Protein AF-0000000087741057 (afdb_homodimer)

Secondary structure (DSSP, 8-state):
--SS-TTTHHHHHHHHHHHHHHHHHHHHHHHT---TTHHHHHHHHHHHHHHHHHHHHGGGGGTTS-HHHHHHHHHHHHHHHHHH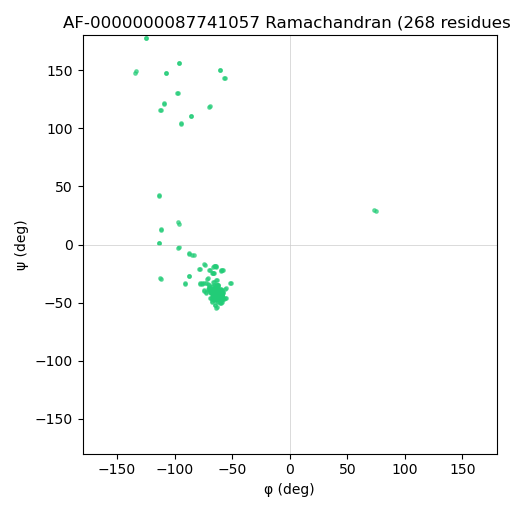HHHHHHTTS---TTHHHHHHHHHHHHHHHHHHHHHHHHHHHHHHHHHHHHT-/--SS-TTTHHHHHHHHHHHHHHHHHHHHHHHT---TTHHHHHHHHHHHHHHHHHHHHGGGGGTTS-HHHHHHHHHHHHHHHHHHHHHHHHTTS---TTHHHHHHHHHHHHHHHHHHHHHHHHHHHHHHHHHHHHT-

Organism: Butyrivibrio fibrisolvens (NCBI:txid831)

Radius of gyration: 21.99 Å; Cα contacts (8 Å, |Δi|>4): 136; chains: 2; bounding box: 58×62×49 Å

Solvent-accessible surface area (backbone atoms only — not comparable to full-atom values): 15169 Å² total; per-residue (Å²): 128,73,89,52,42,89,86,46,42,66,44,52,30,23,46,48,32,48,52,50,51,52,51,50,44,52,52,30,56,74,73,69,55,80,66,89,57,47,60,63,49,52,51,49,47,44,52,49,28,49,51,51,50,53,53,60,42,47,46,62,81,46,63,90,47,65,68,68,63,48,54,52,49,47,51,50,52,53,52,50,52,53,52,49,50,49,56,57,44,50,75,78,40,94,63,63,92,55,48,65,63,50,49,49,57,63,48,46,55,57,46,53,53,49,48,49,53,51,51,52,53,49,53,50,50,51,49,51,52,50,52,55,57,70,71,105,128,75,90,54,42,91,87,46,43,64,44,52,28,23,45,49,31,49,54,49,51,52,51,51,44,53,52,28,55,74,73,70,54,81,68,89,56,46,60,63,50,52,51,48,46,44,51,49,28,49,51,51,49,52,52,60,40,47,45,64,81,47,64,90,47,63,68,69,63,48,56,53,48,46,51,51,50,52,52,49,52,52,52,50,50,49,55,58,44,51,76,77,41,94,64,63,93,55,46,64,62,52,48,50,57,64,48,46,56,57,44,53,55,49,48,48,53,50,52,52,52,49,52,51,51,51,49,50,52,50,52,55,57,70,70,105

InterPro domains:
  IPR046716 Protein of unknown function DUF6608 [PF20312] (9-127)

Structure (mmCIF, N/CA/C/O backbone):
data_AF-0000000087741057-model_v1
#
loop_
_entity.id
_entity.type
_entity.pdbx_description
1 polymer 'DUF3021 domain-containing protein'
#
loop_
_atom_site.group_PDB
_atom_site.id
_atom_site.type_symbol
_atom_site.label_atom_id
_atom_site.label_alt_id
_atom_site.label_comp_id
_atom_site.label_asym_id
_atom_site.label_entity_id
_atom_site.label_seq_id
_atom_site.pdbx_PDB_ins_code
_atom_site.Cartn_x
_atom_site.Cartn_y
_atom_site.Cartn_z
_atom_site.occupancy
_atom_site.B_iso_or_equiv
_atom_site.auth_seq_id
_atom_site.auth_comp_id
_atom_site.auth_asym_id
_atom_site.auth_atom_id
_atom_site.pdbx_PDB_model_num
ATOM 1 N N . MET A 1 1 ? -15 -19.297 -6.859 1 75.5 1 MET A N 1
ATOM 2 C CA . MET A 1 1 ? -13.641 -18.828 -7.133 1 75.5 1 MET A CA 1
ATOM 3 C C . MET A 1 1 ? -13.258 -17.688 -6.195 1 75.5 1 MET A C 1
ATOM 5 O O . MET A 1 1 ? -14.07 -16.797 -5.926 1 75.5 1 MET A O 1
ATOM 9 N N . LYS A 1 2 ? -12.125 -17.812 -5.547 1 82.12 2 LYS A N 1
ATOM 10 C CA . LYS A 1 2 ? -11.68 -16.859 -4.535 1 82.12 2 LYS A CA 1
ATOM 11 C C . LYS A 1 2 ? -10.758 -15.812 -5.145 1 82.12 2 LYS A C 1
ATOM 13 O O . LYS A 1 2 ? -9.609 -16.109 -5.48 1 82.12 2 L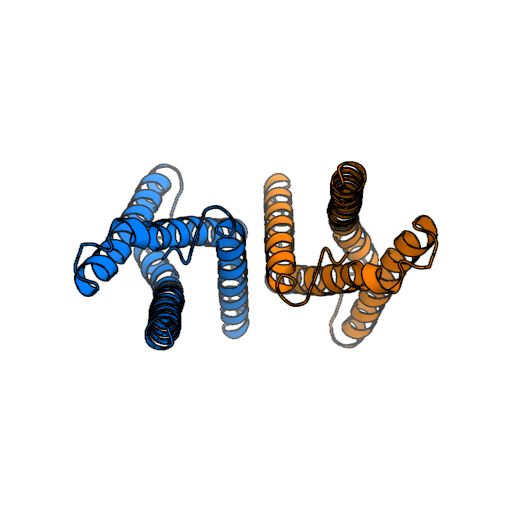YS A O 1
ATOM 18 N N . ILE A 1 3 ? -11.352 -14.578 -5.344 1 85.5 3 ILE A N 1
ATOM 19 C CA . ILE A 1 3 ? -10.57 -13.461 -5.863 1 85.5 3 ILE A CA 1
ATOM 20 C C . ILE A 1 3 ? -9.625 -12.945 -4.781 1 85.5 3 ILE A C 1
ATOM 22 O O . ILE A 1 3 ? -8.453 -12.664 -5.059 1 85.5 3 ILE A O 1
ATOM 26 N N . ILE A 1 4 ? -10.141 -12.891 -3.598 1 88.5 4 ILE A N 1
ATOM 27 C CA . ILE A 1 4 ? -9.359 -12.5 -2.432 1 88.5 4 ILE A CA 1
ATOM 28 C C . ILE A 1 4 ? -9.188 -13.695 -1.499 1 88.5 4 ILE A C 1
ATOM 30 O O . ILE A 1 4 ? -10.172 -14.281 -1.043 1 88.5 4 ILE A O 1
ATOM 34 N N . ASP A 1 5 ? -7.996 -14.078 -1.37 1 88.12 5 ASP A N 1
ATOM 35 C CA . ASP A 1 5 ? -7.688 -15.188 -0.476 1 88.12 5 ASP A CA 1
ATOM 36 C C . ASP A 1 5 ? -6.645 -14.789 0.563 1 88.12 5 ASP A C 1
ATOM 38 O O . ASP A 1 5 ? -6.273 -13.617 0.657 1 88.12 5 ASP A O 1
ATOM 42 N N . ARG A 1 6 ? -6.359 -15.719 1.409 1 87.75 6 ARG A N 1
ATOM 43 C CA . ARG A 1 6 ? -5.449 -15.445 2.518 1 87.75 6 ARG A CA 1
ATOM 44 C C . ARG A 1 6 ? -4.082 -15.008 2.006 1 87.75 6 ARG A C 1
ATOM 46 O O . ARG A 1 6 ? -3.387 -14.227 2.666 1 87.75 6 ARG A O 1
ATOM 53 N N . HIS A 1 7 ? -3.713 -15.336 0.766 1 88.25 7 HIS A N 1
ATOM 54 C CA . HIS A 1 7 ? -2.369 -15.094 0.25 1 88.25 7 HIS A CA 1
ATOM 55 C C . HIS A 1 7 ? -2.256 -13.695 -0.352 1 88.25 7 HIS A C 1
ATOM 57 O O . HIS A 1 7 ? -1.169 -13.117 -0.379 1 88.25 7 HIS A O 1
ATOM 63 N N . ASN A 1 8 ? -3.361 -13.195 -0.814 1 91 8 ASN A N 1
ATOM 64 C CA . ASN A 1 8 ? -3.277 -11.898 -1.478 1 91 8 ASN A CA 1
ATOM 65 C C . ASN A 1 8 ? -4.008 -10.812 -0.688 1 91 8 ASN A C 1
ATOM 67 O O . ASN A 1 8 ? -4.039 -9.656 -1.099 1 91 8 ASN A O 1
ATOM 71 N N . PHE A 1 9 ? -4.582 -11.172 0.479 1 93.94 9 PHE A N 1
ATOM 72 C CA . PHE A 1 9 ? -5.375 -10.258 1.293 1 93.94 9 PHE A CA 1
ATOM 73 C C . PHE A 1 9 ? -4.57 -9.016 1.647 1 93.94 9 PHE A C 1
ATOM 75 O O . PHE A 1 9 ? -5.023 -7.891 1.42 1 93.94 9 PHE A O 1
ATOM 82 N N . ILE A 1 10 ? -3.369 -9.219 2.061 1 93.56 10 ILE A N 1
ATOM 83 C CA . ILE A 1 10 ? -2.531 -8.117 2.508 1 93.56 10 ILE A CA 1
ATOM 84 C C . ILE A 1 10 ? -2.176 -7.223 1.321 1 93.56 10 ILE A C 1
ATOM 86 O O . ILE A 1 10 ? -2.219 -5.996 1.425 1 93.56 10 ILE A O 1
ATOM 90 N N . SER A 1 11 ? -1.896 -7.805 0.244 1 93.38 11 SER A N 1
ATOM 91 C CA . SER A 1 11 ? -1.558 -7.055 -0.961 1 93.38 11 SER A CA 1
ATOM 92 C C . SER A 1 11 ? -2.73 -6.199 -1.428 1 93.38 11 SER A C 1
ATOM 94 O O . SER A 1 11 ? -2.553 -5.031 -1.778 1 93.38 11 SER A O 1
ATOM 96 N N . VAL A 1 12 ? -3.873 -6.758 -1.346 1 93.44 12 VAL A N 1
ATOM 97 C CA . VAL A 1 12 ? -5.059 -6.031 -1.781 1 93.44 12 VAL A CA 1
ATOM 98 C C . VAL A 1 12 ? -5.324 -4.859 -0.839 1 93.44 12 VAL A C 1
ATOM 100 O O . VAL A 1 12 ? -5.625 -3.75 -1.287 1 93.44 12 VAL A O 1
ATOM 103 N N . VAL A 1 13 ? -5.156 -5.09 0.412 1 95.19 13 VAL A N 1
ATOM 104 C CA . VAL A 1 13 ? -5.348 -4.043 1.41 1 95.19 13 VAL A CA 1
ATOM 105 C C . VAL A 1 13 ? -4.363 -2.9 1.153 1 95.19 13 VAL A C 1
ATOM 107 O O . VAL A 1 13 ? -4.758 -1.731 1.124 1 95.19 13 VAL A O 1
ATOM 110 N N . CYS A 1 14 ? -3.213 -3.211 0.877 1 95.12 14 CYS A N 1
ATOM 111 C CA . CYS A 1 14 ? -2.164 -2.209 0.729 1 95.12 14 CYS A CA 1
ATOM 112 C C . CYS A 1 14 ? -2.318 -1.445 -0.58 1 95.12 14 CYS A C 1
ATOM 114 O O . CYS A 1 14 ? -2.068 -0.24 -0.635 1 95.12 14 CYS A O 1
ATOM 116 N N . VAL A 1 15 ? -2.658 -2.117 -1.584 1 94.12 15 VAL A N 1
ATOM 117 C CA . VAL A 1 15 ? -2.906 -1.448 -2.857 1 94.12 15 VAL A CA 1
ATOM 118 C C . VAL A 1 15 ? -4.078 -0.477 -2.711 1 94.12 15 VAL A C 1
ATOM 120 O O . VAL A 1 15 ? -3.994 0.673 -3.15 1 94.12 15 VAL A O 1
ATOM 123 N N . SER A 1 16 ? -5.121 -0.937 -2.084 1 93.81 16 SER A N 1
ATOM 124 C CA . SER A 1 16 ? -6.281 -0.083 -1.851 1 93.81 16 SER A CA 1
ATOM 125 C C . SER A 1 16 ? -5.918 1.118 -0.984 1 93.81 16 SER A C 1
ATOM 127 O O . SER A 1 16 ? -6.316 2.246 -1.279 1 93.81 16 SER A O 1
ATOM 129 N N . PHE A 1 17 ? -5.172 0.838 0.036 1 95.69 17 PHE A N 1
ATOM 130 C CA . PHE A 1 17 ? -4.727 1.894 0.938 1 95.69 17 PHE A CA 1
ATOM 131 C C . PHE A 1 17 ? -3.934 2.953 0.182 1 95.69 17 PHE A C 1
ATOM 133 O O . PHE A 1 17 ? -4.176 4.148 0.341 1 95.69 17 PHE A O 1
ATOM 140 N N . THR A 1 18 ? -3.076 2.506 -0.646 1 95 18 THR A N 1
ATOM 141 C CA . THR A 1 18 ? -2.238 3.418 -1.418 1 95 18 THR A CA 1
ATOM 142 C C . THR A 1 18 ? -3.092 4.285 -2.342 1 95 18 THR A C 1
ATOM 144 O O . THR A 1 18 ? -2.92 5.504 -2.393 1 95 18 THR A O 1
ATOM 147 N N . LEU A 1 19 ? -3.984 3.678 -2.992 1 92.25 19 LEU A N 1
ATOM 148 C CA . LEU A 1 19 ? -4.844 4.402 -3.922 1 92.25 19 LEU A CA 1
ATOM 149 C C . LEU A 1 19 ? -5.715 5.41 -3.184 1 92.25 19 LEU A C 1
ATOM 151 O O . LEU A 1 19 ? -5.855 6.555 -3.623 1 92.25 19 LEU A O 1
ATOM 155 N N . ILE A 1 20 ? -6.242 5.02 -2.104 1 92.44 20 ILE A N 1
ATOM 156 C CA . ILE A 1 20 ? -7.156 5.871 -1.35 1 92.44 20 ILE A CA 1
ATOM 157 C C . ILE A 1 20 ? -6.387 7.047 -0.75 1 92.44 20 ILE A C 1
ATOM 159 O O . ILE A 1 20 ? -6.824 8.195 -0.847 1 92.44 20 ILE A O 1
ATOM 163 N N . VAL A 1 21 ? -5.285 6.746 -0.17 1 94 21 VAL A N 1
ATOM 164 C CA . VAL A 1 21 ? -4.5 7.793 0.477 1 94 21 VAL A CA 1
ATOM 165 C C . VAL A 1 21 ? -3.982 8.773 -0.572 1 94 21 VAL A C 1
ATOM 167 O O . VAL A 1 21 ? -4.047 9.992 -0.38 1 94 21 VAL A O 1
ATOM 170 N N . CYS A 1 22 ? -3.488 8.266 -1.667 1 93.38 22 CYS A N 1
ATOM 171 C CA . CYS A 1 22 ? -3.027 9.148 -2.736 1 93.38 22 CYS A CA 1
ATOM 172 C C . CYS A 1 22 ? -4.168 10.008 -3.268 1 93.38 22 CYS A C 1
ATOM 174 O O . CYS A 1 22 ? -3.996 11.203 -3.496 1 93.38 22 CYS A O 1
ATOM 176 N N . GLY A 1 23 ? -5.312 9.375 -3.475 1 90.38 23 GLY A N 1
ATOM 177 C CA . GLY A 1 23 ? -6.477 10.141 -3.908 1 90.38 23 GLY A CA 1
ATOM 178 C C . GLY A 1 23 ? -6.879 11.219 -2.928 1 90.38 23 GLY A C 1
ATOM 179 O O . GLY A 1 23 ? -7.188 12.344 -3.328 1 90.38 23 GLY A O 1
ATOM 180 N N . LYS A 1 24 ? -6.879 10.844 -1.711 1 89.69 24 LYS A N 1
ATOM 181 C CA . LYS A 1 24 ? -7.223 11.797 -0.664 1 89.69 24 LYS A CA 1
ATOM 182 C C . LYS A 1 24 ? -6.238 12.969 -0.643 1 89.69 24 LYS A C 1
ATOM 184 O O . LYS A 1 24 ? -6.645 14.125 -0.54 1 89.69 24 LYS A O 1
ATOM 189 N N . LEU A 1 25 ? -4.988 12.688 -0.74 1 92.56 25 LEU A N 1
ATOM 190 C CA . LEU A 1 25 ? -3.953 13.711 -0.656 1 92.56 25 LEU A CA 1
ATOM 191 C C . LEU A 1 25 ? -3.994 14.633 -1.875 1 92.56 25 LEU A C 1
ATOM 193 O O . LEU A 1 25 ? -3.82 15.844 -1.75 1 92.56 25 LEU A O 1
ATOM 197 N N . ILE A 1 26 ? -4.188 14.086 -3.018 1 91.69 26 ILE A N 1
ATOM 198 C CA . ILE A 1 26 ? -4.32 14.883 -4.23 1 91.69 26 ILE A CA 1
ATOM 199 C C . ILE A 1 26 ? -5.527 15.812 -4.105 1 91.69 26 ILE A C 1
ATOM 201 O O . ILE A 1 26 ? -5.438 17 -4.426 1 91.69 26 ILE A O 1
ATOM 205 N N . TYR A 1 27 ? -6.633 15.266 -3.635 1 89.56 27 TYR A N 1
ATOM 206 C CA . TYR A 1 27 ? -7.844 16.062 -3.445 1 89.56 27 TYR A CA 1
ATOM 207 C C . TYR A 1 27 ? -7.602 17.203 -2.469 1 89.56 27 TYR A C 1
ATOM 209 O O . TYR A 1 27 ? -7.977 18.344 -2.736 1 89.56 27 TYR A O 1
ATOM 217 N N . GLU A 1 28 ? -6.949 16.906 -1.39 1 89.56 28 GLU A N 1
ATOM 218 C CA . GLU A 1 28 ? -6.652 17.906 -0.382 1 89.56 28 GLU A CA 1
ATOM 219 C C . GLU A 1 28 ? -5.75 19 -0.95 1 89.56 28 GLU A C 1
ATOM 221 O O . GLU A 1 28 ? -5.945 20.188 -0.662 1 89.56 28 GLU A O 1
ATOM 226 N N . LYS A 1 29 ? -4.863 18.625 -1.729 1 89.81 29 LYS A N 1
ATOM 227 C CA . LYS A 1 29 ? -3.951 19.594 -2.316 1 89.81 29 LYS A CA 1
ATOM 228 C C . LYS A 1 29 ? -4.668 20.469 -3.336 1 89.81 29 LYS A C 1
ATOM 230 O O . LYS A 1 29 ? -4.406 21.672 -3.424 1 89.81 29 LYS A O 1
ATOM 235 N N . LEU A 1 30 ? -5.5 19.953 -4.051 1 90.31 30 LEU A N 1
ATOM 236 C CA . LEU A 1 30 ? -6.242 20.688 -5.074 1 90.31 30 LEU A CA 1
ATOM 237 C C . LEU A 1 30 ? -7.133 21.75 -4.441 1 90.31 30 LEU A C 1
ATOM 239 O O . LEU A 1 30 ? -7.281 22.844 -4.992 1 90.31 30 LEU A O 1
ATOM 243 N N . ILE A 1 31 ? -7.695 21.516 -3.289 1 91 31 ILE A N 1
ATOM 244 C CA . ILE A 1 31 ? -8.617 22.453 -2.666 1 91 31 ILE A CA 1
ATOM 245 C C . ILE A 1 31 ? -7.871 23.312 -1.648 1 91 31 ILE A C 1
ATOM 247 O O . ILE A 1 31 ? -8.461 24.203 -1.015 1 91 31 ILE A O 1
ATOM 251 N N . GLY A 1 32 ? -6.59 23.047 -1.442 1 88.12 32 GLY A N 1
ATOM 252 C CA . GLY A 1 32 ? -5.77 23.828 -0.526 1 88.12 32 GLY A CA 1
ATOM 253 C C . GLY A 1 32 ? -6.062 23.531 0.933 1 88.12 32 GLY A C 1
ATOM 254 O O . GLY A 1 32 ? -5.961 24.422 1.782 1 88.12 32 GLY A O 1
ATOM 255 N N . PHE A 1 33 ? -6.496 22.328 1.26 1 86.06 33 PHE A N 1
ATOM 256 C CA . PHE A 1 33 ? -6.871 21.922 2.605 1 86.06 33 PHE A CA 1
ATOM 257 C C . PHE A 1 33 ? -5.715 21.203 3.291 1 86.06 33 PHE A C 1
ATOM 259 O O . PHE A 1 33 ? -5.039 20.375 2.678 1 86.06 33 PHE A O 1
ATOM 266 N N . THR A 1 34 ? -5.496 21.719 4.531 1 83.88 34 THR A N 1
ATOM 267 C CA . THR A 1 34 ? -4.516 21.047 5.371 1 83.88 34 THR A CA 1
ATOM 268 C C . THR A 1 34 ? -5.199 20.312 6.523 1 83.88 34 THR A C 1
ATOM 270 O O . THR A 1 34 ? -5.832 20.953 7.375 1 83.88 34 THR A O 1
ATOM 273 N N . ASP A 1 35 ? -4.984 19.047 6.57 1 84.88 35 ASP A N 1
ATOM 274 C CA . ASP A 1 35 ? -5.621 18.203 7.582 1 84.88 35 ASP A CA 1
ATOM 275 C C . ASP A 1 35 ? -4.805 18.188 8.875 1 84.88 35 ASP A C 1
ATOM 277 O O . ASP A 1 35 ? -3.703 17.641 8.914 1 84.88 35 ASP A O 1
ATOM 281 N N . ARG A 1 36 ? -5.34 18.812 9.922 1 84.56 36 ARG A N 1
ATOM 282 C CA . ARG A 1 36 ? -4.664 18.859 11.219 1 84.56 36 ARG A CA 1
ATOM 283 C C . ARG A 1 36 ? -4.598 17.469 11.844 1 84.56 36 ARG A C 1
ATOM 285 O O . ARG A 1 36 ? -3.688 17.172 12.625 1 84.56 36 ARG A O 1
ATOM 292 N N . PHE A 1 37 ? -5.516 16.625 11.438 1 86.5 37 PHE A N 1
ATOM 293 C CA . PHE A 1 37 ? -5.59 15.281 12 1 86.5 37 PHE A CA 1
ATOM 294 C C . PHE A 1 37 ? -5.258 14.234 10.938 1 86.5 37 PHE A C 1
ATOM 296 O O . PHE A 1 37 ? -5.93 13.203 10.844 1 86.5 37 PHE A O 1
ATOM 303 N N . TYR A 1 38 ? -4.223 14.57 10.141 1 89.56 38 TYR A N 1
ATOM 304 C CA . TYR A 1 38 ? -3.898 13.695 9.016 1 89.56 38 TYR A CA 1
ATOM 305 C C . TYR A 1 38 ? -3.465 12.32 9.5 1 89.56 38 TYR A C 1
ATOM 307 O O . TYR A 1 38 ? -3.75 11.312 8.852 1 89.56 38 TYR A O 1
ATOM 315 N N . THR A 1 39 ? -2.842 12.203 10.68 1 90.69 39 THR A N 1
ATOM 316 C CA . THR A 1 39 ? -2.391 10.922 11.203 1 90.69 39 THR A CA 1
ATOM 317 C C . THR A 1 39 ? -3.58 10.008 11.484 1 90.69 39 THR A C 1
ATOM 319 O O . THR A 1 39 ? -3.623 8.875 10.992 1 90.69 39 THR A O 1
ATOM 322 N N . GLU A 1 40 ? -4.52 10.484 12.203 1 86.12 40 GLU A N 1
ATOM 323 C CA . GLU A 1 40 ? -5.711 9.703 12.531 1 86.12 40 GLU A CA 1
ATOM 324 C C . GLU A 1 40 ? -6.504 9.344 11.281 1 86.12 40 GLU A C 1
ATOM 326 O O . GLU A 1 40 ? -7.016 8.234 11.164 1 86.12 40 GLU A O 1
ATOM 331 N N . ASN A 1 41 ? -6.543 10.281 10.406 1 87.31 41 ASN A N 1
ATOM 332 C CA . ASN A 1 41 ? -7.324 10.062 9.195 1 87.31 41 ASN A CA 1
ATOM 333 C C . ASN A 1 41 ? -6.684 9.008 8.297 1 87.31 41 ASN A C 1
ATOM 335 O O . ASN A 1 41 ? -7.383 8.188 7.703 1 87.31 41 ASN A O 1
ATOM 339 N N . ILE A 1 42 ? -5.418 9.023 8.203 1 92.06 42 ILE A N 1
ATOM 340 C CA . ILE A 1 42 ? -4.723 8.047 7.367 1 92.06 42 ILE A CA 1
ATOM 341 C C . ILE A 1 42 ? -4.824 6.66 7.996 1 92.06 42 ILE A C 1
ATOM 343 O O . ILE A 1 42 ? -5.012 5.664 7.293 1 92.06 42 ILE A O 1
ATOM 347 N N . PHE A 1 43 ? -4.773 6.539 9.297 1 91.5 43 PHE A N 1
ATOM 348 C CA . PHE A 1 43 ? -4.969 5.262 9.969 1 91.5 43 PHE A CA 1
ATOM 349 C C . PHE A 1 43 ? -6.395 4.762 9.781 1 91.5 43 PHE A C 1
ATOM 351 O O . PHE A 1 43 ? -6.621 3.557 9.641 1 91.5 43 PHE A O 1
ATOM 358 N N . THR A 1 44 ? -7.316 5.727 9.836 1 89.19 44 THR A N 1
ATOM 359 C CA . THR A 1 44 ? -8.703 5.348 9.586 1 89.19 44 THR A CA 1
ATOM 360 C C . THR A 1 44 ? -8.859 4.789 8.172 1 89.19 44 THR A C 1
ATOM 362 O O . THR A 1 44 ? -9.594 3.82 7.965 1 89.19 44 THR A O 1
ATOM 365 N N . CYS A 1 45 ? -8.156 5.414 7.16 1 92 45 CYS A N 1
ATOM 366 C CA . CYS A 1 45 ? -8.164 4.895 5.797 1 92 45 CYS A CA 1
ATOM 367 C C . CYS A 1 45 ? -7.664 3.459 5.754 1 92 45 CYS A C 1
ATOM 369 O O . CYS A 1 45 ? -8.234 2.619 5.051 1 92 45 CYS A O 1
ATOM 371 N N . LEU A 1 46 ? -6.648 3.197 6.5 1 94.31 46 LEU A N 1
ATOM 372 C CA . LEU A 1 46 ? -6.105 1.843 6.547 1 94.31 46 LEU A CA 1
ATOM 373 C C . LEU A 1 46 ? -7.125 0.869 7.125 1 94.31 46 LEU A C 1
ATOM 375 O O . LEU A 1 46 ? -7.348 -0.21 6.57 1 94.31 46 LEU A O 1
ATOM 379 N N . LEU A 1 47 ? -7.738 1.235 8.219 1 92.38 47 LEU A N 1
ATOM 380 C CA . LEU A 1 47 ? -8.742 0.396 8.867 1 92.38 47 LEU A CA 1
ATOM 381 C C . LEU A 1 47 ? -9.898 0.103 7.93 1 92.38 47 LEU A C 1
ATOM 383 O O . LEU A 1 47 ? -10.359 -1.039 7.836 1 92.38 47 LEU A O 1
ATOM 387 N N . VAL A 1 48 ? -10.305 1.135 7.25 1 91.88 48 VAL A N 1
ATOM 388 C CA . VAL A 1 48 ? -11.414 0.987 6.316 1 91.88 48 VAL A CA 1
ATOM 389 C C . VAL A 1 48 ? -11.023 0.029 5.195 1 91.88 48 VAL A C 1
ATOM 391 O O . VAL A 1 48 ? -11.828 -0.793 4.758 1 91.88 48 VAL A O 1
ATOM 394 N N . CYS A 1 49 ? -9.773 0.141 4.719 1 94.88 49 CYS A N 1
ATOM 395 C CA . CYS A 1 49 ? -9.312 -0.757 3.668 1 94.88 49 CYS A CA 1
ATOM 396 C C . CYS A 1 49 ? -9.305 -2.203 4.148 1 94.88 49 CYS A C 1
ATOM 398 O O . CYS A 1 49 ? -9.695 -3.109 3.408 1 94.88 49 CYS A O 1
ATOM 400 N N . VAL A 1 50 ? -8.875 -2.447 5.375 1 95.06 50 VAL A N 1
ATOM 401 C CA . VAL A 1 50 ? -8.867 -3.789 5.945 1 95.06 50 VAL A CA 1
ATOM 402 C C . VAL A 1 50 ? -10.289 -4.332 6.027 1 95.06 50 VAL A C 1
ATOM 404 O O . VAL A 1 50 ? -10.562 -5.449 5.578 1 95.06 50 VAL A O 1
ATOM 407 N N . LEU A 1 51 ? -11.188 -3.514 6.516 1 94.44 51 LEU A N 1
ATOM 408 C CA . LEU A 1 51 ? -12.578 -3.924 6.695 1 94.44 51 LEU A CA 1
ATOM 409 C C . LEU A 1 51 ? -13.25 -4.176 5.348 1 94.44 51 LEU A C 1
ATOM 411 O O . LEU A 1 51 ? -13.938 -5.184 5.172 1 94.44 51 LEU A O 1
ATOM 415 N N . ALA A 1 52 ? -13.055 -3.242 4.434 1 94.31 52 ALA A N 1
ATOM 416 C CA . ALA A 1 52 ? -13.664 -3.367 3.111 1 94.31 52 ALA A CA 1
ATOM 417 C C . ALA A 1 52 ? -13.172 -4.621 2.398 1 94.31 52 ALA A C 1
ATOM 419 O O . ALA A 1 52 ? -13.961 -5.359 1.809 1 94.31 52 ALA A O 1
ATOM 420 N N . THR A 1 53 ? -11.859 -4.82 2.465 1 94.06 53 THR A N 1
ATOM 421 C CA . THR A 1 53 ? -11.297 -6 1.82 1 94.06 53 THR A CA 1
ATOM 422 C C . THR A 1 53 ? -11.828 -7.273 2.465 1 94.06 53 THR A C 1
ATOM 424 O O . THR A 1 53 ? -12.164 -8.234 1.769 1 94.06 53 THR A O 1
ATOM 427 N N . PHE A 1 54 ? -11.938 -7.32 3.785 1 94.12 54 PHE A N 1
ATOM 428 C CA . PHE A 1 54 ? -12.477 -8.461 4.516 1 94.12 54 PHE A CA 1
ATOM 429 C C . PHE A 1 54 ? -13.914 -8.742 4.102 1 94.12 54 PHE A C 1
ATOM 431 O O . PHE A 1 54 ? -14.266 -9.891 3.795 1 94.12 54 PHE A O 1
ATOM 438 N N . ILE A 1 55 ? -14.727 -7.781 4.027 1 93.25 55 ILE A N 1
ATOM 439 C CA . ILE A 1 55 ? -16.141 -7.922 3.707 1 93.25 55 ILE A CA 1
ATOM 440 C C . ILE A 1 55 ? -16.297 -8.414 2.27 1 93.25 55 ILE A C 1
ATOM 442 O O . ILE A 1 55 ? -17.125 -9.297 1.995 1 93.25 55 ILE A O 1
ATOM 446 N N . LEU A 1 56 ? -15.539 -7.844 1.355 1 92.69 56 LEU A N 1
ATOM 447 C CA . LEU A 1 56 ? -15.602 -8.297 -0.031 1 92.69 56 LEU A CA 1
ATOM 448 C C . LEU A 1 56 ? -15.164 -9.75 -0.151 1 92.69 56 LEU A C 1
ATOM 450 O O . LEU A 1 56 ? -15.703 -10.5 -0.962 1 92.69 56 LEU A O 1
ATOM 454 N N . SER A 1 57 ? -14.195 -10.125 0.681 1 91.44 57 SER A N 1
ATOM 455 C CA . SER A 1 57 ? -13.703 -11.5 0.644 1 91.44 57 SER A CA 1
ATOM 456 C C . SER A 1 57 ? -14.766 -12.484 1.11 1 91.44 57 SER A C 1
ATOM 458 O O . SER A 1 57 ? -14.711 -13.672 0.781 1 91.44 57 SER A O 1
ATOM 460 N N . LEU A 1 58 ? -15.711 -12.016 1.909 1 90.5 58 LEU A N 1
ATOM 461 C CA . LEU A 1 58 ? -16.797 -12.852 2.404 1 90.5 58 LEU A CA 1
ATOM 462 C C . LEU A 1 58 ? -17.703 -13.289 1.265 1 90.5 58 LEU A C 1
ATOM 464 O O . LEU A 1 58 ? -18.516 -14.211 1.425 1 90.5 58 LEU A O 1
ATOM 468 N N . HIS A 1 59 ? -17.625 -12.562 0.16 1 88.69 59 HIS A N 1
ATOM 469 C CA . HIS A 1 59 ? -18.453 -12.914 -0.988 1 88.69 59 HIS A CA 1
ATOM 470 C C . HIS A 1 59 ? -18.312 -14.391 -1.333 1 88.69 59 HIS A C 1
ATOM 472 O O . HIS A 1 59 ? -19.281 -15.031 -1.747 1 88.69 59 HIS A O 1
ATOM 478 N N . TYR A 1 60 ? -17.172 -14.906 -1.123 1 86.44 60 TYR A N 1
ATOM 479 C CA . TYR A 1 60 ? -16.922 -16.312 -1.436 1 86.44 60 TYR A CA 1
ATOM 480 C C . TYR A 1 60 ? -17.922 -17.219 -0.711 1 86.44 60 TYR A C 1
ATOM 482 O O . TYR A 1 60 ? -18.422 -18.188 -1.284 1 86.44 60 TYR A O 1
ATOM 490 N N . TYR A 1 61 ? -18.281 -16.906 0.507 1 87.25 61 TYR A N 1
ATOM 491 C CA . TYR A 1 61 ? -19.172 -17.719 1.329 1 87.25 61 TYR A CA 1
ATOM 492 C C . TYR A 1 61 ? -20.641 -17.422 1.008 1 87.25 61 TYR A C 1
ATOM 494 O O . TYR A 1 61 ? -21.531 -18.156 1.416 1 87.25 61 TYR A O 1
ATOM 502 N N . LEU A 1 62 ? -20.906 -16.391 0.222 1 87.25 62 LEU A N 1
ATOM 503 C CA . LEU A 1 62 ? -22.266 -15.945 -0.028 1 87.25 62 LEU A CA 1
ATOM 504 C C . LEU A 1 62 ? -22.672 -16.203 -1.478 1 87.25 62 LEU A C 1
ATOM 506 O O . LEU A 1 62 ? -23.656 -15.641 -1.962 1 87.25 62 LEU A O 1
ATOM 510 N N . GLN A 1 63 ? -21.891 -16.938 -2.051 1 85.75 63 GLN A N 1
ATOM 511 C CA . GLN A 1 63 ? -22.094 -17.188 -3.475 1 85.75 63 GLN A CA 1
ATOM 512 C C . GLN A 1 63 ? -23.406 -17.906 -3.723 1 85.75 63 GLN A C 1
ATOM 514 O O . GLN A 1 63 ? -23.922 -17.906 -4.84 1 85.75 63 GLN A O 1
ATOM 519 N N . ARG A 1 64 ? -24.016 -18.547 -2.758 1 86.06 64 ARG A N 1
ATOM 520 C CA . ARG A 1 64 ? -25.297 -19.25 -2.889 1 86.06 64 ARG A CA 1
ATOM 521 C C . ARG A 1 64 ? -26.453 -18.281 -2.982 1 86.06 64 ARG A C 1
ATOM 523 O O . ARG A 1 64 ? -27.547 -18.641 -3.422 1 86.06 64 ARG A O 1
ATOM 530 N N . PHE A 1 65 ? -26.25 -17.062 -2.592 1 88.56 65 PHE A N 1
ATOM 531 C CA . PHE A 1 65 ? -27.281 -16.047 -2.604 1 88.56 65 PHE A CA 1
ATOM 532 C C . PHE A 1 65 ? -27.203 -15.195 -3.869 1 88.56 65 PHE A C 1
ATOM 534 O O . PHE A 1 65 ? -26.141 -15.133 -4.508 1 88.56 65 PHE A O 1
ATOM 541 N N . PRO A 1 66 ? -28.422 -14.625 -4.125 1 90.75 66 PRO A N 1
ATOM 542 C CA . PRO A 1 66 ? -28.391 -13.758 -5.301 1 90.75 66 PRO A CA 1
ATOM 543 C C . PRO A 1 66 ? -27.406 -12.602 -5.156 1 90.75 66 PRO A C 1
ATOM 545 O O . PRO A 1 66 ? -27.141 -12.133 -4.043 1 90.75 66 PRO A O 1
ATOM 548 N N . PHE A 1 67 ? -26.797 -12.102 -6.324 1 89.06 67 PHE A N 1
ATOM 549 C CA . PHE A 1 67 ? -25.719 -11.125 -6.406 1 89.06 67 PHE A CA 1
ATOM 550 C C . PHE A 1 67 ? -26.125 -9.805 -5.781 1 89.06 67 PHE A C 1
ATOM 552 O O . PHE A 1 67 ? -25.422 -9.258 -4.926 1 89.06 67 PHE A O 1
ATOM 559 N N . ILE A 1 68 ? -27.359 -9.266 -6.113 1 90.38 68 ILE A N 1
ATOM 560 C CA . ILE A 1 68 ? -27.781 -7.922 -5.73 1 90.38 68 ILE A CA 1
ATOM 561 C C . ILE A 1 68 ? -27.953 -7.848 -4.215 1 90.38 68 ILE A C 1
ATOM 563 O O . ILE A 1 68 ? -27.391 -6.957 -3.566 1 90.38 68 ILE A O 1
ATOM 567 N N . PRO A 1 69 ? -28.594 -8.758 -3.588 1 91.75 69 PRO A N 1
ATOM 568 C CA . PRO A 1 69 ? -28.719 -8.719 -2.129 1 91.75 69 PRO A CA 1
ATOM 569 C C . PRO A 1 69 ? -27.359 -8.828 -1.423 1 91.75 69 PRO A C 1
ATOM 571 O O . PRO A 1 69 ? -27.156 -8.234 -0.363 1 91.75 69 PRO A O 1
ATOM 574 N N . VAL A 1 70 ? -26.5 -9.57 -1.981 1 91.88 70 VAL A N 1
ATOM 575 C CA . VAL A 1 70 ? -25.188 -9.773 -1.367 1 91.88 70 VAL A CA 1
ATOM 576 C C . VAL A 1 70 ? -24.422 -8.461 -1.371 1 91.88 70 VAL A C 1
ATOM 578 O O . VAL A 1 70 ? -23.844 -8.062 -0.35 1 91.88 70 VAL A O 1
ATOM 581 N N . VAL A 1 71 ? -24.453 -7.781 -2.508 1 91.75 71 VAL A N 1
ATOM 582 C CA . VAL A 1 71 ? -23.719 -6.523 -2.65 1 91.75 71 VAL A CA 1
ATOM 583 C C . VAL A 1 71 ? -24.297 -5.48 -1.696 1 91.75 71 VAL A C 1
ATOM 585 O O . VAL A 1 71 ? -23.547 -4.766 -1.026 1 91.75 71 VAL A O 1
ATOM 588 N N . ILE A 1 72 ? -25.547 -5.457 -1.635 1 92.06 72 ILE A N 1
ATOM 589 C CA . ILE A 1 72 ? -26.219 -4.516 -0.749 1 92.06 72 ILE A CA 1
ATOM 590 C C . ILE A 1 72 ? -25.906 -4.855 0.706 1 92.06 72 ILE A C 1
ATOM 592 O O . ILE A 1 72 ? -25.609 -3.969 1.508 1 92.06 72 ILE A O 1
ATOM 596 N N . GLY A 1 73 ? -26.016 -6.086 1.027 1 93.06 73 GLY A N 1
ATOM 597 C CA . GLY A 1 73 ? -25.703 -6.523 2.379 1 93.06 73 GLY A CA 1
ATOM 598 C C . GLY A 1 73 ? -24.281 -6.207 2.793 1 93.06 73 GLY A C 1
ATOM 599 O O . GLY A 1 73 ? -24.031 -5.812 3.936 1 93.06 73 GLY A O 1
ATOM 600 N N . GLN A 1 74 ? -23.375 -6.406 1.905 1 94.31 74 GLN A N 1
ATOM 601 C CA . GLN A 1 74 ? -21.969 -6.105 2.188 1 94.31 74 GLN A CA 1
ATOM 602 C C . GLN A 1 74 ? -21.781 -4.621 2.475 1 94.31 74 GLN A C 1
ATOM 604 O O . GLN A 1 74 ? -21.047 -4.25 3.398 1 94.31 74 GLN A O 1
ATOM 609 N N . TYR A 1 75 ? -22.406 -3.816 1.707 1 94.88 75 TYR A N 1
ATOM 610 C CA . TYR A 1 75 ? -22.297 -2.375 1.904 1 94.88 75 TYR A CA 1
ATOM 611 C C . TYR A 1 75 ? -22.891 -1.965 3.25 1 94.88 75 TYR A C 1
ATOM 613 O O . TYR A 1 75 ? -22.281 -1.192 3.99 1 94.88 75 TYR A O 1
ATOM 621 N N . VAL A 1 76 ? -23.984 -2.516 3.562 1 93.81 76 VAL A N 1
ATOM 622 C CA . VAL A 1 76 ? -24.656 -2.203 4.816 1 93.81 76 VAL A CA 1
ATOM 623 C C . VAL A 1 76 ? -23.797 -2.668 5.992 1 93.81 76 VAL A C 1
ATOM 625 O O . VAL A 1 76 ? -23.688 -1.963 7 1 93.81 76 VAL A O 1
ATOM 628 N N . LEU A 1 77 ? -23.281 -3.814 5.824 1 94 77 LEU A N 1
ATOM 629 C CA . LEU A 1 77 ? -22.406 -4.34 6.875 1 94 77 LEU A CA 1
ATOM 630 C C . LEU A 1 77 ? -21.203 -3.426 7.098 1 94 77 LEU A C 1
ATOM 632 O O . LEU A 1 77 ? -20.875 -3.105 8.234 1 94 77 LEU A O 1
ATOM 636 N N . LEU A 1 78 ? -20.594 -2.992 6.039 1 94.75 78 LEU A N 1
ATOM 637 C CA . LEU A 1 78 ? -19.438 -2.105 6.137 1 94.75 78 LEU A CA 1
ATOM 638 C C . LEU A 1 78 ? -19.812 -0.801 6.832 1 94.75 78 LEU A C 1
ATOM 640 O O . LEU A 1 78 ? -19.156 -0.394 7.789 1 94.75 78 LEU A O 1
ATOM 644 N N . MET A 1 79 ? -20.891 -0.217 6.371 1 93.94 79 MET A N 1
ATOM 645 C CA . MET A 1 79 ? -21.328 1.06 6.938 1 93.94 79 MET A CA 1
ATOM 646 C C . MET A 1 79 ? -21.75 0.896 8.391 1 93.94 79 MET A C 1
ATOM 648 O O . MET A 1 79 ? -21.484 1.766 9.227 1 93.94 79 MET A O 1
ATOM 652 N N . GLY A 1 80 ? -22.391 -0.184 8.68 1 94.06 80 GLY A N 1
ATOM 653 C CA . GLY A 1 80 ? -22.781 -0.458 10.055 1 94.06 80 GLY A CA 1
ATOM 654 C C . GLY A 1 80 ? -21.609 -0.521 11.008 1 94.06 80 GLY A C 1
ATOM 655 O O . GLY A 1 80 ? -21.641 0.077 12.086 1 94.06 80 GLY A O 1
ATOM 656 N N . VAL A 1 81 ? -20.594 -1.202 10.578 1 93.62 81 VAL A N 1
ATOM 657 C CA . VAL A 1 81 ? -19.391 -1.349 11.414 1 93.62 81 VAL A CA 1
ATOM 658 C C . VAL A 1 81 ? -18.703 0.005 11.57 1 93.62 81 VAL A C 1
ATOM 660 O O . VAL A 1 81 ? -18.281 0.364 12.672 1 93.62 81 VAL A O 1
ATOM 663 N N . ILE A 1 82 ? -18.609 0.778 10.523 1 92.19 82 ILE A N 1
ATOM 664 C CA . ILE A 1 82 ? -17.953 2.08 10.555 1 92.19 82 ILE A CA 1
ATOM 665 C C . ILE A 1 82 ? -18.703 3.014 11.5 1 92.19 82 ILE A C 1
ATOM 667 O O . ILE A 1 82 ? -18.094 3.699 12.32 1 92.19 82 ILE A O 1
ATOM 671 N N . PHE A 1 83 ? -20.016 3.006 11.414 1 92.94 83 PHE A N 1
ATOM 672 C CA . PHE A 1 83 ? -20.812 3.861 12.273 1 92.94 83 PHE A CA 1
ATOM 673 C C . PHE A 1 83 ? -20.719 3.412 13.727 1 92.94 83 PHE A C 1
ATOM 675 O O . PHE A 1 83 ? -20.719 4.242 14.641 1 92.94 83 PHE A O 1
ATOM 682 N N . ALA A 1 84 ? -20.641 2.156 13.945 1 92.62 84 ALA A N 1
ATOM 683 C CA . ALA A 1 84 ? -20.453 1.643 15.305 1 92.62 84 ALA A CA 1
ATOM 684 C C . ALA A 1 84 ? -19.125 2.086 15.891 1 92.62 84 ALA A C 1
ATOM 686 O O . ALA A 1 84 ? -19.047 2.457 17.062 1 92.62 84 ALA A O 1
ATOM 687 N N . LEU A 1 85 ? -18.109 2.088 15.055 1 89.06 85 LEU A N 1
ATOM 688 C CA . LEU A 1 85 ? -16.781 2.492 15.508 1 89.06 85 LEU A CA 1
ATOM 689 C C . LEU A 1 85 ? -16.75 3.98 15.844 1 89.06 85 LEU A C 1
ATOM 691 O O . LEU A 1 85 ? -16.094 4.391 16.812 1 89.06 85 LEU A O 1
ATOM 695 N N . ILE A 1 86 ? -17.422 4.727 15.023 1 86.75 86 ILE A N 1
ATOM 696 C CA . ILE A 1 86 ? -17.516 6.156 15.297 1 86.75 86 ILE A CA 1
ATOM 697 C C . ILE A 1 86 ? -18.281 6.375 16.609 1 86.75 86 ILE A C 1
ATOM 699 O O . ILE A 1 86 ? -17.875 7.203 17.438 1 86.75 86 ILE A O 1
ATOM 703 N N . TRP A 1 87 ? -19.328 5.676 16.75 1 90.12 87 TRP A N 1
ATOM 704 C CA . TRP A 1 87 ? -20.125 5.781 17.969 1 90.12 87 TRP A CA 1
ATOM 705 C C . TRP A 1 87 ? -19.297 5.445 19.203 1 90.12 87 TRP A C 1
ATOM 707 O O . TRP A 1 87 ? -19.328 6.168 20.203 1 90.12 87 TRP A O 1
ATOM 717 N N . ILE A 1 88 ? -18.547 4.426 19.125 1 88.88 88 ILE A N 1
ATOM 718 C CA . ILE A 1 88 ? -17.688 4.023 20.219 1 88.88 88 ILE A CA 1
ATOM 719 C C . ILE A 1 88 ? -16.609 5.09 20.453 1 88.88 88 ILE A C 1
ATOM 721 O O . ILE A 1 88 ? -16.344 5.469 21.594 1 88.88 88 ILE A O 1
ATOM 725 N N . GLY A 1 89 ? -16.016 5.535 19.406 1 85.56 89 GLY A N 1
ATOM 726 C CA . GLY A 1 89 ? -14.977 6.551 19.516 1 85.56 89 GLY A CA 1
ATOM 727 C C . GLY A 1 89 ? -15.484 7.863 20.078 1 85.56 89 GLY A C 1
ATOM 728 O O . GLY A 1 89 ? -14.75 8.57 20.781 1 85.56 89 GLY A O 1
ATOM 729 N N . SER A 1 90 ? -16.656 8.203 19.766 1 85.5 90 SER A N 1
ATOM 730 C CA . SER A 1 90 ? -17.25 9.453 20.219 1 85.5 90 SER A CA 1
ATOM 731 C C . SER A 1 90 ? -17.422 9.477 21.734 1 85.5 90 SER A C 1
ATOM 733 O O . SER A 1 90 ? -17.562 10.539 22.344 1 85.5 90 SER A O 1
ATOM 735 N N . LYS A 1 91 ? -17.391 8.398 22.359 1 89.44 91 LYS A N 1
ATOM 736 C CA . LYS A 1 91 ? -17.5 8.32 23.812 1 89.44 91 LYS A CA 1
ATOM 737 C C . LYS A 1 91 ? -16.172 8.672 24.484 1 89.44 91 LYS A C 1
ATOM 739 O O . LYS A 1 91 ? -16.141 9.047 25.656 1 89.44 91 LYS A O 1
ATOM 744 N N . TYR A 1 92 ? -15.109 8.555 23.75 1 84.62 92 TYR A N 1
ATOM 745 C CA . TYR A 1 92 ? -13.789 8.727 24.344 1 84.62 92 TYR A CA 1
ATOM 746 C C . TYR A 1 92 ? -13.117 9.992 23.828 1 84.62 92 TYR A C 1
ATOM 748 O O . TYR A 1 92 ? -12.203 10.516 24.469 1 84.62 92 TYR A O 1
ATOM 756 N N . THR A 1 93 ? -13.414 10.398 22.641 1 77.75 93 THR A N 1
ATOM 757 C CA . THR A 1 93 ? -12.797 11.57 22.047 1 77.75 93 THR A CA 1
ATOM 758 C C . THR A 1 93 ? -13.844 12.477 21.406 1 77.75 93 THR A C 1
ATOM 760 O O . THR A 1 93 ? -14.906 12.008 20.984 1 77.75 93 THR A O 1
ATOM 763 N N . ASP A 1 94 ? -13.5 13.82 21.438 1 78.19 94 ASP A N 1
ATOM 764 C CA . ASP A 1 94 ? -14.383 14.773 20.781 1 78.19 94 ASP A CA 1
ATOM 765 C C . ASP A 1 94 ? -14.32 14.625 19.25 1 78.19 94 ASP A C 1
ATOM 767 O O . ASP A 1 94 ? -13.242 14.695 18.672 1 78.19 94 ASP A O 1
ATOM 771 N N . MET A 1 95 ? -15.445 14.297 18.734 1 76.38 95 MET A N 1
ATOM 772 C CA . MET A 1 95 ? -15.531 14.156 17.281 1 76.38 95 MET A CA 1
ATOM 773 C C . MET A 1 95 ? -16.312 15.32 16.672 1 76.38 95 MET A C 1
ATOM 775 O O . MET A 1 95 ? -17.141 15.93 17.344 1 76.38 95 MET A O 1
ATOM 779 N N . ALA A 1 96 ? -15.898 15.672 15.453 1 77.31 96 ALA A N 1
ATOM 780 C CA . ALA A 1 96 ? -16.656 16.703 14.734 1 77.31 96 ALA A CA 1
ATOM 781 C C . ALA A 1 96 ? -18.125 16.312 14.602 1 77.31 96 ALA A C 1
ATOM 783 O O . ALA A 1 96 ? -18.438 15.133 14.422 1 77.31 96 ALA A O 1
ATOM 784 N N . PRO A 1 97 ? -18.969 17.281 14.695 1 81.88 97 PRO A N 1
ATOM 785 C CA . PRO A 1 97 ? -20.391 16.984 14.539 1 81.88 97 PRO A CA 1
ATOM 786 C C . PRO A 1 97 ? -20.719 16.344 13.195 1 81.88 97 PRO A C 1
ATOM 788 O O . PRO A 1 97 ? -21.719 15.625 13.07 1 81.88 97 PRO A O 1
ATOM 791 N N . SER A 1 98 ? -19.859 16.547 12.227 1 86.5 98 SER A N 1
ATOM 792 C CA . SER A 1 98 ? -20.094 16.016 10.891 1 86.5 98 SER A CA 1
ATOM 793 C C . SER A 1 98 ? -19.359 14.695 10.68 1 86.5 98 SER A C 1
ATOM 795 O O . SER A 1 98 ? -19.219 14.227 9.547 1 86.5 98 SER A O 1
ATOM 797 N N . ALA A 1 99 ? -19 14.07 11.719 1 83.12 99 ALA A N 1
ATOM 798 C CA . ALA A 1 99 ? -18.141 12.891 11.633 1 83.12 99 ALA A CA 1
ATOM 799 C C . ALA A 1 99 ? -18.844 11.766 10.875 1 83.12 99 ALA A C 1
ATOM 801 O O . ALA A 1 99 ? -18.234 11.133 10.008 1 83.12 99 ALA A O 1
ATOM 802 N N . TYR A 1 100 ? -20.141 11.562 11.141 1 87 100 TYR A N 1
ATOM 803 C CA . TYR A 1 100 ? -20.891 10.484 10.492 1 87 100 TYR A CA 1
ATOM 804 C C . TYR A 1 100 ? -21.047 10.766 9 1 87 100 TYR A C 1
ATOM 806 O O . TYR A 1 100 ? -20.797 9.883 8.172 1 87 100 TYR A O 1
ATOM 814 N N . LYS A 1 101 ? -21.469 11.953 8.703 1 88.38 101 LYS A N 1
ATOM 815 C CA . LYS A 1 101 ? -21.641 12.328 7.305 1 88.38 101 LYS A CA 1
ATOM 816 C C . LYS A 1 101 ? -20.312 12.281 6.555 1 88.38 101 LYS A C 1
ATOM 818 O O . LYS A 1 101 ? -20.25 11.805 5.422 1 88.38 101 LYS A O 1
ATOM 823 N N . ASP A 1 102 ? -19.281 12.719 7.148 1 82.69 102 ASP A N 1
ATOM 824 C CA . ASP A 1 102 ? -17.953 12.742 6.527 1 82.69 102 ASP A CA 1
ATOM 825 C C . ASP A 1 102 ? -17.453 11.328 6.238 1 82.69 102 ASP A C 1
ATOM 827 O O . ASP A 1 102 ? -16.953 11.055 5.145 1 82.69 102 ASP A O 1
ATOM 831 N N . MET A 1 103 ? -17.656 10.484 7.207 1 86 103 MET A N 1
ATOM 832 C CA . MET A 1 103 ? -17.188 9.109 7.039 1 86 103 MET A CA 1
ATOM 833 C C . MET A 1 103 ? -18.047 8.375 6.008 1 86 103 MET A C 1
ATOM 835 O O . MET A 1 103 ? -17.531 7.555 5.242 1 86 103 MET A O 1
ATOM 839 N N . PHE A 1 104 ? -19.328 8.727 5.98 1 90.25 104 PHE A N 1
ATOM 840 C CA . PHE A 1 104 ? -20.219 8.109 5.004 1 90.25 104 PHE A CA 1
ATOM 841 C C . PHE A 1 104 ? -19.734 8.375 3.584 1 90.25 104 PHE A C 1
ATOM 843 O O . PHE A 1 104 ? -19.578 7.441 2.791 1 90.25 104 PHE A O 1
ATOM 850 N N . VAL A 1 105 ? -19.453 9.578 3.25 1 86.44 105 VAL A N 1
ATOM 851 C CA . VAL A 1 105 ? -19.031 9.969 1.909 1 86.44 105 VAL A CA 1
ATOM 852 C C . VAL A 1 105 ? -17.625 9.422 1.639 1 86.44 105 VAL A C 1
ATOM 854 O O . VAL A 1 105 ? -17.375 8.852 0.576 1 86.44 105 VAL A O 1
ATOM 857 N N . SER A 1 106 ? -16.781 9.492 2.635 1 84.19 106 SER A N 1
ATOM 858 C CA . SER A 1 106 ? -15.383 9.133 2.465 1 84.19 106 SER A CA 1
ATOM 859 C C . SER A 1 106 ? -15.211 7.633 2.285 1 84.19 106 SER A C 1
ATOM 861 O O . SER A 1 106 ? -14.289 7.184 1.607 1 84.19 106 SER A O 1
ATOM 863 N N . VAL A 1 107 ? -16.109 6.906 2.867 1 89.19 107 VAL A N 1
ATOM 864 C CA . VAL A 1 107 ? -15.984 5.457 2.803 1 89.19 107 VAL A CA 1
ATOM 865 C C . VAL A 1 107 ? -16.734 4.926 1.586 1 89.19 107 VAL A C 1
ATOM 867 O O . VAL A 1 107 ? -16.266 4.008 0.909 1 89.19 107 VAL A O 1
ATOM 870 N N . THR A 1 108 ? -17.828 5.594 1.268 1 90.94 108 THR A N 1
ATOM 871 C CA . THR A 1 108 ? -18.703 5.09 0.218 1 90.94 108 THR A CA 1
ATOM 872 C C . THR A 1 108 ? -18.016 5.152 -1.142 1 90.94 108 THR A C 1
ATOM 874 O O . THR A 1 108 ? -18.016 4.172 -1.889 1 90.94 108 THR A O 1
ATOM 877 N N . ILE A 1 109 ? -17.406 6.172 -1.446 1 87.06 109 ILE A N 1
ATOM 878 C CA . ILE A 1 109 ? -16.828 6.391 -2.77 1 87.06 109 ILE A CA 1
ATOM 879 C C . ILE A 1 109 ? -15.727 5.367 -3.031 1 87.06 109 ILE A C 1
ATOM 881 O O . ILE A 1 109 ? -15.812 4.586 -3.982 1 87.06 109 ILE A O 1
ATOM 885 N N . PRO A 1 110 ? -14.828 5.32 -2.156 1 86.5 110 PRO A N 1
ATOM 886 C CA . PRO A 1 110 ? -13.781 4.328 -2.416 1 86.5 110 PRO A CA 1
ATOM 887 C C . PRO A 1 110 ? -14.305 2.893 -2.363 1 86.5 110 PRO A C 1
ATOM 889 O O . PRO A 1 110 ? -13.828 2.029 -3.104 1 86.5 110 PRO A O 1
ATOM 892 N N . TYR A 1 111 ? -15.258 2.623 -1.561 1 91.88 111 TYR A N 1
ATOM 893 C CA . TYR A 1 111 ? -15.781 1.265 -1.461 1 91.88 111 TYR A CA 1
ATOM 894 C C . TYR A 1 111 ? -16.469 0.851 -2.754 1 91.88 111 TYR A C 1
ATOM 896 O O . TYR A 1 111 ? -16.266 -0.26 -3.248 1 91.88 111 TYR A O 1
ATOM 904 N N . VAL A 1 112 ? -17.266 1.746 -3.27 1 90.25 112 VAL A N 1
ATOM 905 C CA . VAL A 1 112 ? -18 1.437 -4.492 1 90.25 112 VAL A CA 1
ATOM 906 C C . VAL A 1 112 ? -17.016 1.175 -5.629 1 90.25 112 VAL A C 1
ATOM 908 O O . VAL A 1 112 ? -17.188 0.228 -6.402 1 90.25 112 VAL A O 1
ATOM 911 N N . LEU A 1 113 ? -16 1.952 -5.695 1 89.5 113 LEU A N 1
ATOM 912 C CA . LEU A 1 113 ? -14.969 1.745 -6.707 1 89.5 113 LEU A CA 1
ATOM 913 C C . LEU A 1 113 ? -14.266 0.407 -6.504 1 89.5 113 LEU A C 1
ATOM 915 O O . LEU A 1 113 ? -14.047 -0.336 -7.461 1 89.5 113 LEU A O 1
ATOM 919 N N . GLY A 1 114 ? -13.977 0.133 -5.242 1 88.88 114 GLY A N 1
ATOM 920 C CA . GLY A 1 114 ? -13.328 -1.131 -4.926 1 88.88 114 GLY A CA 1
ATOM 921 C C . GLY A 1 114 ? -14.211 -2.336 -5.191 1 88.88 114 GLY A C 1
ATOM 922 O O . GLY A 1 114 ? -13.742 -3.346 -5.723 1 88.88 114 GLY A O 1
ATOM 923 N N . ALA A 1 115 ? -15.422 -2.191 -4.832 1 91.94 115 ALA A N 1
ATOM 924 C CA . ALA A 1 115 ? -16.375 -3.273 -5.066 1 91.94 115 ALA A CA 1
ATOM 925 C C . ALA A 1 115 ? -16.578 -3.52 -6.562 1 91.94 115 ALA A C 1
ATOM 927 O O . ALA A 1 115 ? -16.641 -4.668 -7.004 1 91.94 115 ALA A O 1
ATOM 928 N N . ALA A 1 116 ? -16.672 -2.432 -7.27 1 91 116 ALA A N 1
ATOM 929 C CA . ALA A 1 116 ? -16.781 -2.568 -8.719 1 91 116 ALA A CA 1
ATOM 930 C C . ALA A 1 116 ? -15.594 -3.32 -9.297 1 91 116 ALA A C 1
ATOM 932 O O . ALA A 1 116 ? -15.758 -4.246 -10.094 1 91 116 ALA A O 1
ATOM 933 N N . ALA A 1 117 ? -14.461 -2.932 -8.859 1 88.81 117 ALA A N 1
ATOM 934 C CA . ALA A 1 117 ? -13.25 -3.609 -9.336 1 88.81 117 ALA A CA 1
ATOM 935 C C . ALA A 1 117 ? -13.266 -5.086 -8.953 1 88.81 117 ALA A C 1
ATOM 937 O O . ALA A 1 117 ? -12.906 -5.945 -9.758 1 88.81 117 ALA A O 1
ATOM 938 N N . TYR A 1 118 ? -13.68 -5.387 -7.785 1 90.5 118 TYR A N 1
ATOM 939 C CA . TYR A 1 118 ? -13.734 -6.754 -7.277 1 90.5 118 TYR A CA 1
ATOM 940 C C . TYR A 1 118 ? -14.703 -7.602 -8.094 1 90.5 118 TYR A C 1
ATOM 942 O O . TYR A 1 118 ? -14.344 -8.688 -8.555 1 90.5 118 TYR A O 1
ATOM 950 N N . TYR A 1 119 ? -15.852 -7.16 -8.328 1 90.38 119 TYR A N 1
ATOM 951 C CA . TYR A 1 119 ? -16.875 -7.973 -8.969 1 90.38 119 TYR A CA 1
ATOM 952 C C . TYR A 1 119 ? -16.656 -8.062 -10.469 1 90.38 119 TYR A C 1
ATOM 954 O O . TYR A 1 119 ? -16.969 -9.078 -11.094 1 90.38 119 TYR A O 1
ATOM 962 N N . ILE A 1 120 ? -16.125 -6.98 -11.039 1 88.88 120 ILE A N 1
ATOM 963 C CA . ILE A 1 120 ? -15.727 -7.09 -12.438 1 88.88 120 ILE A CA 1
ATOM 964 C C . ILE A 1 120 ? -14.68 -8.195 -12.586 1 88.88 120 ILE A C 1
ATOM 966 O O . ILE A 1 120 ? -14.789 -9.039 -13.484 1 88.88 120 ILE A O 1
ATOM 970 N N . SER A 1 121 ? -13.68 -8.164 -11.719 1 87.44 121 SER A N 1
ATOM 971 C CA . SER A 1 121 ? -12.648 -9.203 -11.734 1 87.44 121 SER A CA 1
ATOM 972 C C . SER A 1 121 ? -13.25 -10.586 -11.516 1 87.44 121 SER A C 1
ATOM 974 O O . SER A 1 121 ? -12.828 -11.555 -12.148 1 87.44 121 SER A O 1
ATOM 976 N N . TYR A 1 122 ? -14.188 -10.648 -10.656 1 87.94 122 TYR A N 1
ATOM 977 C CA . TYR A 1 122 ? -14.867 -11.906 -10.352 1 87.94 122 TYR A CA 1
ATOM 978 C C . TYR A 1 122 ? -15.578 -12.453 -11.586 1 87.94 122 TYR A C 1
ATOM 980 O O . TYR A 1 122 ? -15.414 -13.625 -11.93 1 87.94 122 TYR A O 1
ATOM 988 N N . PHE A 1 123 ? -16.266 -11.609 -12.312 1 88.19 123 PHE A N 1
ATOM 989 C CA . PHE A 1 123 ? -17.031 -12.047 -13.477 1 88.19 123 PHE A CA 1
ATOM 990 C C . PHE A 1 123 ? -16.094 -12.391 -14.633 1 88.19 123 PHE A C 1
ATOM 992 O O . PHE A 1 123 ? -16.375 -13.305 -15.414 1 88.19 123 PHE A O 1
ATOM 999 N N . LEU A 1 124 ? -15.031 -11.68 -14.688 1 88.31 124 LEU A N 1
ATOM 1000 C CA 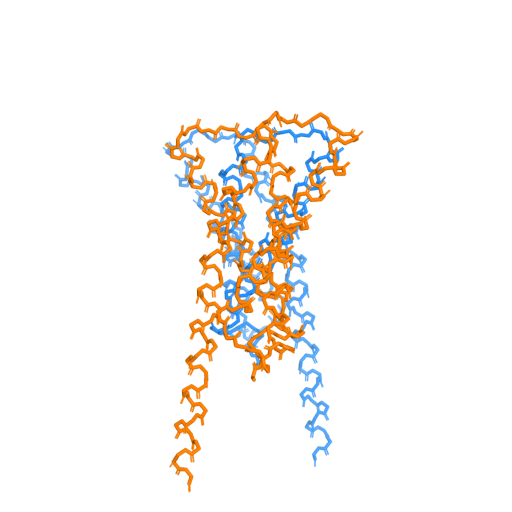. LEU A 1 124 ? -14.062 -11.977 -15.727 1 88.31 124 LEU A CA 1
ATOM 1001 C C . LEU A 1 124 ? -13.414 -13.344 -15.5 1 88.31 124 LEU A C 1
ATOM 1003 O O . LEU A 1 124 ? -13.188 -14.094 -16.453 1 88.31 124 LEU A O 1
ATOM 1007 N N . GLU A 1 125 ? -13.141 -13.617 -14.266 1 86.1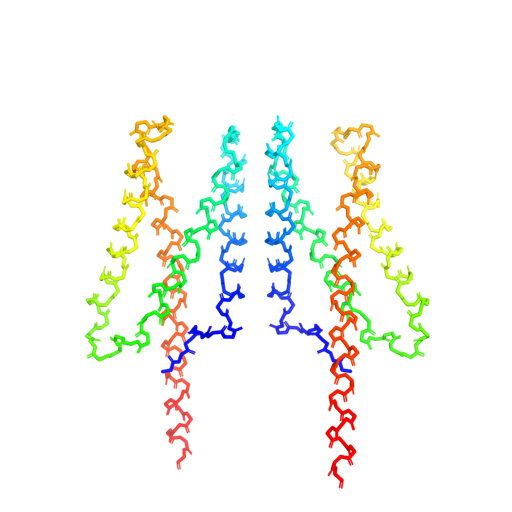2 125 GLU A N 1
ATOM 1008 C CA . GLU A 1 125 ? -12.547 -14.906 -13.93 1 86.12 125 GLU A CA 1
ATOM 1009 C C . GLU A 1 125 ? -13.516 -16.047 -14.211 1 86.12 125 GLU A C 1
ATOM 1011 O O . GLU A 1 125 ? -13.109 -17.109 -14.688 1 86.12 125 GLU A O 1
ATOM 1016 N N . ILE A 1 126 ? -14.766 -15.859 -13.961 1 85.25 126 ILE A N 1
ATOM 1017 C CA . ILE A 1 126 ? -15.789 -16.859 -14.234 1 85.25 126 ILE A CA 1
ATOM 1018 C C . ILE A 1 126 ? -15.898 -17.094 -15.742 1 85.25 126 ILE A C 1
ATOM 1020 O O . ILE A 1 126 ? -16.016 -18.25 -16.188 1 85.25 126 ILE A O 1
ATOM 1024 N N . LYS A 1 127 ? -15.852 -16.031 -16.422 1 87.19 127 LYS A N 1
ATOM 1025 C CA . LYS A 1 127 ? -15.93 -16.141 -17.875 1 87.19 127 LYS A CA 1
ATOM 1026 C C . LYS A 1 127 ? -14.734 -16.922 -18.438 1 87.19 127 LYS A C 1
ATOM 1028 O O . LYS A 1 127 ? -14.898 -17.766 -19.312 1 87.19 127 LYS A O 1
ATOM 1033 N N . LYS A 1 128 ? -13.609 -16.594 -17.938 1 87.12 128 LYS A N 1
ATOM 1034 C CA . LYS A 1 128 ? -12.398 -17.281 -18.375 1 87.12 128 LYS A CA 1
ATOM 1035 C C . LYS A 1 128 ? -12.469 -18.781 -18.047 1 87.12 128 LYS A C 1
ATOM 1037 O O . LYS A 1 128 ? -12.07 -19.609 -18.859 1 87.12 128 LYS A O 1
ATOM 1042 N N . ALA A 1 129 ? -12.883 -19.094 -16.906 1 83.12 129 ALA A N 1
ATOM 1043 C CA . ALA A 1 129 ? -13.016 -20.484 -16.484 1 83.12 129 ALA A CA 1
ATOM 1044 C C . ALA A 1 129 ? -14.023 -21.234 -17.359 1 83.12 129 ALA A C 1
ATOM 1046 O O . ALA A 1 129 ? -13.797 -22.375 -17.75 1 83.12 129 ALA A O 1
ATOM 1047 N N . ASN A 1 130 ? -15.094 -20.531 -17.672 1 84.75 130 ASN A N 1
ATOM 1048 C CA . ASN A 1 130 ? -16.125 -21.141 -18.516 1 84.75 130 ASN A CA 1
ATOM 1049 C C . ASN A 1 130 ? -15.602 -21.391 -19.938 1 84.75 130 ASN A C 1
ATOM 1051 O O . ASN A 1 130 ? -15.922 -22.406 -20.547 1 84.75 130 ASN A O 1
ATOM 1055 N N . GLU A 1 131 ? -14.852 -20.438 -20.375 1 87.44 131 GLU A N 1
ATOM 1056 C CA . GLU A 1 131 ? -14.258 -20.594 -21.703 1 87.44 131 GLU A CA 1
ATOM 1057 C C . GLU A 1 131 ? -13.281 -21.781 -21.734 1 87.44 131 GLU A C 1
ATOM 1059 O O . GLU A 1 131 ? -13.219 -22.516 -22.719 1 87.44 131 GLU A O 1
ATOM 1064 N N . PHE A 1 132 ? -12.5 -21.844 -20.703 1 82.06 132 PHE A N 1
ATOM 1065 C CA . PHE A 1 132 ? -11.562 -22.953 -20.594 1 82.06 132 PHE A CA 1
ATOM 1066 C C . PHE A 1 132 ? -12.305 -24.297 -20.562 1 82.06 132 PHE A C 1
ATOM 1068 O O . PHE A 1 132 ? -11.906 -25.234 -21.25 1 82.06 132 PHE A O 1
ATOM 1075 N N . PHE A 1 133 ? -13.367 -24.359 -19.938 1 83.19 133 PHE A N 1
ATOM 1076 C CA . PHE A 1 133 ? -14.133 -25.594 -19.812 1 83.19 133 PHE A CA 1
ATOM 1077 C C . PHE A 1 133 ? -14.883 -25.891 -21.094 1 83.19 133 PHE A C 1
ATOM 1079 O O . PHE A 1 133 ? -15.086 -27.062 -21.438 1 83.19 133 PHE A O 1
ATOM 1086 N N . SER A 1 134 ? -15.258 -24.891 -21.703 1 83.25 134 SER A N 1
ATOM 1087 C CA . SER A 1 134 ? -15.969 -25.109 -22.953 1 83.25 134 SER A CA 1
ATOM 1088 C C . SER A 1 134 ? -15.039 -25.656 -24.031 1 83.25 134 SER A C 1
ATOM 1090 O O . SER A 1 134 ? -15.484 -26.266 -25 1 83.25 134 SER A O 1
ATOM 1092 N N . LYS A 1 135 ? -13.758 -25.422 -23.859 1 79.69 135 LYS A N 1
ATOM 1093 C CA . LYS A 1 135 ? -12.766 -25.875 -24.828 1 79.69 135 LYS A CA 1
ATOM 1094 C C . LYS A 1 135 ? -12.305 -27.297 -24.516 1 79.69 135 LYS A C 1
ATOM 1096 O O . LYS A 1 135 ? -11.633 -27.938 -25.344 1 79.69 135 LYS A O 1
ATOM 1101 N N . LEU A 1 136 ? -12.695 -27.797 -23.453 1 68.75 136 LEU A N 1
ATOM 1102 C CA . LEU A 1 136 ? -12.445 -29.203 -23.156 1 68.75 136 LEU A CA 1
ATOM 1103 C C . LEU A 1 136 ? -13.555 -30.094 -23.719 1 68.75 136 LEU A C 1
ATOM 1105 O O . LEU A 1 136 ? -13.297 -31.188 -24.219 1 68.75 136 LEU A O 1
ATOM 1109 N N . MET B 1 1 ? 16.859 -16.359 -9.695 1 76.5 1 MET B N 1
ATOM 1110 C CA . MET B 1 1 ? 15.469 -16.375 -9.25 1 76.5 1 MET B CA 1
ATOM 1111 C C . MET B 1 1 ? 14.961 -14.969 -8.984 1 76.5 1 MET B C 1
ATOM 1113 O O . MET B 1 1 ? 15.688 -14.141 -8.43 1 76.5 1 MET B O 1
ATOM 1117 N N . LYS B 1 2 ? 13.828 -14.648 -9.539 1 83.12 2 LYS B N 1
ATOM 1118 C CA . LYS B 1 2 ? 13.273 -13.297 -9.469 1 83.12 2 LYS B CA 1
ATOM 1119 C C . LYS B 1 2 ? 12.289 -13.172 -8.305 1 83.12 2 LYS B C 1
ATOM 1121 O O . LYS B 1 2 ? 11.18 -13.711 -8.359 1 83.12 2 LYS B O 1
ATOM 1126 N N . ILE B 1 3 ? 12.797 -12.492 -7.215 1 85.88 3 ILE B N 1
ATOM 1127 C CA . ILE B 1 3 ? 11.953 -12.242 -6.051 1 85.88 3 ILE B CA 1
ATOM 1128 C C . ILE B 1 3 ? 10.922 -11.164 -6.379 1 85.88 3 ILE B C 1
ATOM 1130 O O . ILE B 1 3 ? 9.75 -11.289 -6.02 1 85.88 3 ILE B O 1
ATOM 1134 N N . ILE B 1 4 ? 11.383 -10.164 -7.07 1 89.06 4 ILE B N 1
ATOM 1135 C CA . ILE B 1 4 ? 10.531 -9.078 -7.539 1 89.06 4 ILE B CA 1
ATOM 1136 C C . ILE B 1 4 ? 10.414 -9.133 -9.062 1 89.06 4 ILE B C 1
ATOM 1138 O O . ILE B 1 4 ? 11.422 -9.078 -9.766 1 89.06 4 ILE B O 1
ATOM 1142 N N . ASP B 1 5 ? 9.258 -9.359 -9.484 1 88.56 5 ASP B N 1
ATOM 1143 C CA . ASP B 1 5 ? 9 -9.398 -10.922 1 88.56 5 ASP B CA 1
ATOM 1144 C C . ASP B 1 5 ? 7.887 -8.43 -11.312 1 88.56 5 ASP B C 1
ATOM 1146 O O . ASP B 1 5 ? 7.422 -7.645 -10.484 1 88.56 5 ASP B O 1
ATOM 1150 N N . ARG B 1 6 ? 7.641 -8.391 -12.586 1 88.12 6 ARG B N 1
ATOM 1151 C CA . ARG B 1 6 ? 6.664 -7.441 -13.109 1 88.12 6 ARG B CA 1
ATOM 1152 C C . ARG B 1 6 ? 5.289 -7.672 -12.492 1 88.12 6 ARG B C 1
ATOM 1154 O O . ARG B 1 6 ? 4.508 -6.73 -12.344 1 88.12 6 ARG B O 1
ATOM 1161 N N . HIS B 1 7 ? 4.996 -8.883 -11.977 1 88.31 7 HIS B N 1
ATOM 1162 C CA . HIS B 1 7 ? 3.66 -9.242 -11.516 1 88.31 7 HIS B CA 1
ATOM 1163 C C . HIS B 1 7 ? 3.459 -8.836 -10.055 1 88.31 7 HIS B C 1
ATOM 1165 O O . HIS B 1 7 ? 2.33 -8.586 -9.625 1 88.31 7 HIS B O 1
ATOM 1171 N N . ASN B 1 8 ? 4.527 -8.773 -9.328 1 91.06 8 ASN B N 1
ATOM 1172 C CA . ASN B 1 8 ? 4.367 -8.477 -7.91 1 91.06 8 ASN B CA 1
ATOM 1173 C C . ASN B 1 8 ? 4.973 -7.121 -7.551 1 91.06 8 ASN B C 1
ATOM 1175 O O . ASN B 1 8 ? 4.922 -6.703 -6.395 1 91.06 8 ASN B O 1
ATOM 1179 N N . PHE B 1 9 ? 5.531 -6.402 -8.547 1 94.12 9 PHE B N 1
ATOM 1180 C CA . PHE B 1 9 ? 6.211 -5.129 -8.328 1 94.12 9 PHE B CA 1
ATOM 1181 C C . PHE B 1 9 ? 5.293 -4.141 -7.621 1 94.12 9 PHE B C 1
ATOM 1183 O O . PHE B 1 9 ? 5.66 -3.566 -6.594 1 94.12 9 PHE B O 1
ATOM 1190 N N . ILE B 1 10 ? 4.105 -4.055 -8.078 1 93.62 10 ILE B N 1
ATOM 1191 C CA . ILE B 1 10 ? 3.16 -3.084 -7.539 1 93.62 10 ILE B CA 1
ATOM 1192 C C . ILE B 1 10 ? 2.783 -3.467 -6.113 1 93.62 10 ILE B C 1
ATOM 1194 O O . ILE B 1 10 ? 2.721 -2.607 -5.23 1 93.62 10 ILE B O 1
ATOM 1198 N N . SER B 1 11 ? 2.596 -4.688 -5.887 1 93.38 11 SER B N 1
ATOM 1199 C CA . SER B 1 11 ? 2.25 -5.172 -4.555 1 93.38 11 SER B CA 1
ATOM 1200 C C . SER B 1 11 ? 3.369 -4.895 -3.557 1 93.38 11 SER B C 1
ATOM 1202 O O . SER B 1 11 ? 3.113 -4.441 -2.439 1 93.38 11 SER B O 1
ATOM 1204 N N . VAL B 1 12 ? 4.547 -5.086 -4.004 1 93.44 12 VAL B N 1
ATOM 1205 C CA . VAL B 1 12 ? 5.691 -4.863 -3.125 1 93.44 12 VAL B CA 1
ATOM 1206 C C . VAL B 1 12 ? 5.812 -3.375 -2.805 1 93.44 12 VAL B C 1
ATOM 1208 O O . VAL B 1 12 ? 6.039 -2.998 -1.652 1 93.44 12 VAL B O 1
ATOM 1211 N N . VAL B 1 13 ? 5.613 -2.559 -3.785 1 95.31 13 VAL B N 1
ATOM 1212 C CA . VAL B 1 13 ? 5.68 -1.113 -3.602 1 95.31 13 VAL B CA 1
ATOM 1213 C C . VAL B 1 13 ? 4.621 -0.673 -2.592 1 95.31 13 VAL B C 1
ATOM 1215 O O . VAL B 1 13 ? 4.918 0.072 -1.655 1 95.31 13 VAL B O 1
ATOM 1218 N N . CYS B 1 14 ? 3.502 -1.178 -2.699 1 95.12 14 CYS B N 1
ATOM 1219 C CA . CYS B 1 14 ? 2.381 -0.743 -1.873 1 95.12 14 CYS B CA 1
ATOM 1220 C C . CYS B 1 14 ? 2.523 -1.262 -0.447 1 95.12 14 CYS B C 1
ATOM 1222 O O . CYS B 1 14 ? 2.172 -0.568 0.509 1 95.12 14 CYS B O 1
ATOM 1224 N N . VAL B 1 15 ? 2.963 -2.432 -0.317 1 94.12 15 VAL B N 1
ATOM 1225 C CA . VAL B 1 15 ? 3.207 -2.971 1.017 1 94.12 15 VAL B CA 1
ATOM 1226 C C . VAL B 1 15 ? 4.285 -2.145 1.718 1 94.12 15 VAL B C 1
ATOM 1228 O O . VAL B 1 15 ? 4.125 -1.763 2.879 1 94.12 15 VAL B O 1
ATOM 1231 N N . SER B 1 16 ? 5.344 -1.866 0.998 1 93.94 16 SER B N 1
ATOM 1232 C CA . SER B 1 16 ? 6.418 -1.049 1.552 1 93.94 16 SER B CA 1
ATOM 1233 C C . SER B 1 16 ? 5.918 0.346 1.917 1 93.94 16 SER B C 1
ATOM 1235 O O . SER B 1 16 ? 6.23 0.861 2.992 1 93.94 16 SER B O 1
ATOM 1237 N N . PHE B 1 17 ? 5.152 0.896 1.025 1 95.75 17 PHE B N 1
ATOM 1238 C CA . PHE B 1 17 ? 4.582 2.219 1.249 1 95.75 17 PHE B CA 1
ATOM 1239 C C . PHE B 1 17 ? 3.734 2.236 2.516 1 95.75 17 PHE B C 1
ATOM 1241 O O . PHE B 1 17 ? 3.871 3.135 3.348 1 95.75 17 PHE B O 1
ATOM 1248 N N . THR B 1 18 ? 2.953 1.239 2.668 1 95.06 18 THR B N 1
ATOM 1249 C CA . THR B 1 18 ? 2.074 1.152 3.83 1 95.06 18 THR B CA 1
ATOM 1250 C C . THR B 1 18 ? 2.889 1.057 5.117 1 95.06 18 THR B C 1
ATOM 1252 O O . THR B 1 18 ? 2.619 1.776 6.082 1 95.06 18 THR B O 1
ATOM 1255 N N . LEU B 1 19 ? 3.852 0.25 5.094 1 92.31 19 LEU B N 1
ATOM 1256 C CA . LEU B 1 19 ? 4.684 0.06 6.277 1 92.31 19 LEU B CA 1
ATOM 1257 C C . LEU B 1 19 ? 5.438 1.34 6.621 1 92.31 19 LEU B C 1
ATOM 1259 O O . LEU B 1 19 ? 5.496 1.735 7.789 1 92.31 19 LEU B O 1
ATOM 1263 N N . ILE B 1 20 ? 5.965 1.978 5.656 1 92.62 20 ILE B N 1
ATOM 1264 C CA . ILE B 1 20 ? 6.77 3.174 5.875 1 92.62 20 ILE B CA 1
ATOM 1265 C C . ILE B 1 20 ? 5.879 4.312 6.371 1 92.62 20 ILE B C 1
ATOM 1267 O O . ILE B 1 20 ? 6.223 5 7.332 1 92.62 20 ILE B O 1
ATOM 1271 N N . VAL B 1 21 ? 4.773 4.469 5.727 1 94.12 21 VAL B N 1
ATOM 1272 C CA . VAL B 1 21 ? 3.879 5.562 6.094 1 94.12 21 VAL B CA 1
ATOM 1273 C C . VAL B 1 21 ? 3.322 5.324 7.496 1 94.12 21 VAL B C 1
ATOM 1275 O O . VAL B 1 21 ? 3.271 6.246 8.312 1 94.12 21 VAL B O 1
ATOM 1278 N N . CYS B 1 22 ? 2.928 4.117 7.793 1 93.38 22 CYS B N 1
ATOM 1279 C CA . CYS B 1 22 ? 2.443 3.807 9.133 1 93.38 22 CYS B CA 1
ATOM 1280 C C . CYS B 1 22 ? 3.533 4.043 10.172 1 93.38 22 CYS B C 1
ATOM 1282 O O . CYS B 1 22 ? 3.27 4.613 11.234 1 93.38 22 CYS B O 1
ATOM 1284 N N . GLY B 1 23 ? 4.734 3.584 9.859 1 90.44 23 GLY B N 1
ATOM 1285 C CA . GLY B 1 23 ? 5.844 3.832 10.766 1 90.44 23 GLY B CA 1
ATOM 1286 C C . GLY B 1 23 ? 6.109 5.309 10.992 1 90.44 23 GLY B C 1
ATOM 1287 O O . GLY B 1 23 ? 6.34 5.734 12.125 1 90.44 23 GLY B O 1
ATOM 1288 N N . LYS B 1 24 ? 6.086 6.02 9.93 1 90 24 LYS B N 1
ATOM 1289 C CA . LYS B 1 24 ? 6.297 7.461 10.016 1 90 24 LYS B CA 1
ATOM 1290 C C . LYS B 1 24 ? 5.219 8.125 10.867 1 90 24 LYS B C 1
ATOM 1292 O O . LYS B 1 24 ? 5.523 8.969 11.719 1 90 24 LYS B O 1
ATOM 1297 N N . LEU B 1 25 ? 4.008 7.758 10.672 1 92.5 25 LEU B N 1
ATOM 1298 C CA . LEU B 1 25 ? 2.887 8.375 11.375 1 92.5 25 LEU B CA 1
ATOM 1299 C C . LEU B 1 25 ? 2.908 8.023 12.859 1 92.5 25 LEU B C 1
ATOM 1301 O O . LEU B 1 25 ? 2.631 8.875 13.703 1 92.5 25 LEU B O 1
ATOM 1305 N N . ILE B 1 26 ? 3.193 6.816 13.164 1 91.88 26 ILE B N 1
ATOM 1306 C CA . ILE B 1 26 ? 3.312 6.398 14.562 1 91.88 26 ILE B CA 1
ATOM 1307 C C . ILE B 1 26 ? 4.434 7.184 15.242 1 91.88 26 ILE B C 1
ATOM 1309 O O . ILE B 1 26 ? 4.262 7.68 16.359 1 91.88 26 ILE B O 1
ATOM 1313 N N . TYR B 1 27 ? 5.562 7.289 14.562 1 89.5 27 TYR B N 1
ATOM 1314 C CA . TYR B 1 27 ? 6.695 8.031 15.094 1 89.5 27 TYR B CA 1
ATOM 1315 C C . TYR B 1 27 ? 6.32 9.492 15.352 1 89.5 27 TYR B C 1
ATOM 1317 O O . TYR B 1 27 ? 6.617 10.039 16.422 1 89.5 27 TYR B O 1
ATOM 1325 N N . GLU B 1 28 ? 5.648 10.07 14.414 1 89.69 28 GLU B N 1
ATOM 1326 C CA . GLU B 1 28 ? 5.23 11.469 14.539 1 89.69 28 GLU B CA 1
ATOM 1327 C C . GLU B 1 28 ? 4.27 11.648 15.711 1 89.69 28 GLU B C 1
ATOM 1329 O O . GLU B 1 28 ? 4.359 12.633 16.453 1 89.69 28 GLU B O 1
ATOM 1334 N N . LYS B 1 29 ? 3.459 10.734 15.883 1 89.81 29 LYS B N 1
ATOM 1335 C CA . LYS B 1 29 ? 2.5 10.828 16.969 1 89.81 29 LYS B CA 1
ATOM 1336 C C . LYS B 1 29 ? 3.189 10.664 18.328 1 89.81 29 LYS B C 1
ATOM 1338 O O . LYS B 1 29 ? 2.834 11.336 19.297 1 89.81 29 LYS B O 1
ATOM 1343 N N . LEU B 1 30 ? 4.078 9.859 18.406 1 90.19 30 LEU B N 1
ATOM 1344 C CA . LEU B 1 30 ? 4.801 9.594 19.641 1 90.19 30 LEU B CA 1
ATOM 1345 C C . LEU B 1 30 ? 5.574 10.828 20.094 1 90.19 30 LEU B C 1
ATOM 1347 O O . LEU B 1 30 ? 5.66 11.109 21.297 1 90.19 30 LEU B O 1
ATOM 1351 N N . ILE B 1 31 ? 6.117 11.617 19.203 1 91 31 ILE B N 1
ATOM 1352 C CA . ILE B 1 31 ? 6.93 12.773 19.562 1 91 31 ILE B CA 1
ATOM 1353 C C . ILE B 1 31 ? 6.07 14.031 19.547 1 91 31 ILE B C 1
ATOM 1355 O O . ILE B 1 31 ? 6.562 15.133 19.828 1 91 31 ILE B O 1
ATOM 1359 N N . GLY B 1 32 ? 4.797 13.906 19.188 1 88.25 32 GLY B N 1
ATOM 1360 C CA . GLY B 1 32 ? 3.879 15.039 19.172 1 88.25 32 GLY B CA 1
ATOM 1361 C C . GLY B 1 32 ? 4.137 16 18.031 1 88.25 32 GLY B C 1
ATOM 1362 O O . GLY B 1 32 ? 3.943 17.203 18.172 1 88.25 32 GLY B O 1
ATOM 1363 N N . PHE B 1 33 ? 4.652 15.508 16.891 1 86.25 33 PHE B N 1
ATOM 1364 C CA . PHE B 1 33 ? 5.004 16.312 15.727 1 86.25 33 PHE B CA 1
ATOM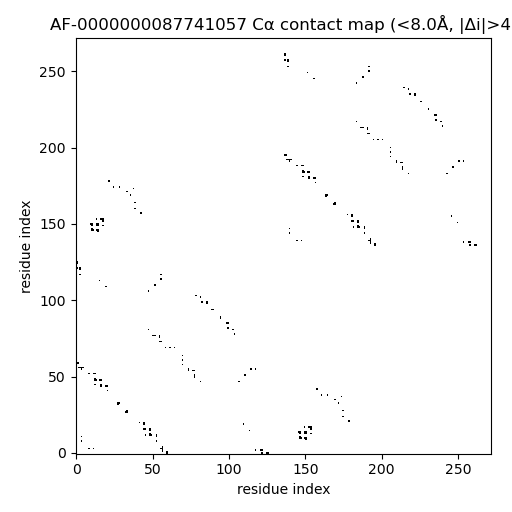 1365 C C . PHE B 1 33 ? 3.887 16.281 14.695 1 86.25 33 PHE B C 1
ATOM 1367 O O . PHE B 1 33 ? 3.307 15.227 14.43 1 86.25 33 PHE B O 1
ATOM 1374 N N . THR B 1 34 ? 3.574 17.562 14.297 1 84.25 34 THR B N 1
ATOM 1375 C CA . THR B 1 34 ? 2.617 17.688 13.203 1 84.25 34 THR B CA 1
ATOM 1376 C C . THR B 1 34 ? 3.312 18.172 11.93 1 84.25 34 THR B C 1
ATOM 1378 O O . THR B 1 34 ? 3.854 19.281 11.898 1 84.25 34 THR B O 1
ATOM 1381 N N . ASP B 1 35 ? 3.207 17.391 10.922 1 85.12 35 ASP B N 1
ATOM 1382 C CA . ASP B 1 35 ? 3.869 17.703 9.656 1 85.12 35 ASP B CA 1
ATOM 1383 C C . ASP B 1 35 ? 3.012 18.625 8.789 1 85.12 35 ASP B C 1
ATOM 1385 O O . ASP B 1 35 ? 1.954 18.219 8.305 1 85.12 35 ASP B O 1
ATOM 1389 N N . ARG B 1 36 ? 3.469 19.891 8.633 1 84.75 36 ARG B N 1
ATOM 1390 C CA . ARG B 1 36 ? 2.748 20.859 7.812 1 84.75 36 ARG B CA 1
ATOM 1391 C C . ARG B 1 36 ? 2.766 20.453 6.344 1 84.75 36 ARG B C 1
ATOM 1393 O O . ARG B 1 36 ? 1.851 20.797 5.59 1 84.75 36 ARG B O 1
ATOM 1400 N N . PHE B 1 37 ? 3.76 19.688 5.984 1 86.75 37 PHE B N 1
ATOM 1401 C CA . PHE B 1 37 ? 3.92 19.266 4.598 1 86.75 37 PHE B CA 1
ATOM 1402 C C . PHE B 1 37 ? 3.713 17.766 4.461 1 86.75 37 PHE B C 1
ATOM 1404 O O . PHE B 1 37 ? 4.484 17.078 3.775 1 86.75 37 PHE B O 1
ATOM 1411 N N . TYR B 1 38 ? 2.68 17.266 5.168 1 89.5 38 TYR B N 1
ATOM 1412 C CA . TYR B 1 38 ? 2.467 15.82 5.203 1 89.5 38 TYR B CA 1
ATOM 1413 C C . TYR B 1 38 ? 2.127 15.281 3.816 1 89.5 38 TYR B C 1
ATOM 1415 O O . TYR B 1 38 ? 2.521 14.172 3.459 1 89.5 38 TYR B O 1
ATOM 1423 N N . THR B 1 39 ? 1.47 16.078 2.959 1 90.81 39 THR B N 1
ATOM 1424 C CA . THR B 1 39 ? 1.106 15.633 1.618 1 90.81 39 THR B CA 1
ATOM 1425 C C . THR B 1 39 ? 2.354 15.367 0.781 1 90.81 39 THR B C 1
ATOM 1427 O O . THR B 1 39 ? 2.506 14.281 0.219 1 90.81 39 THR B O 1
ATOM 1430 N N . GLU B 1 40 ? 3.227 16.312 0.722 1 86.25 40 GLU B N 1
ATOM 1431 C CA . GLU B 1 40 ? 4.461 16.172 -0.047 1 86.25 40 GLU B CA 1
ATOM 1432 C C . GLU B 1 40 ? 5.332 15.039 0.504 1 86.25 40 GLU B C 1
ATOM 1434 O O . GLU B 1 40 ? 5.938 14.289 -0.261 1 86.25 40 GLU B O 1
ATOM 1439 N N . ASN B 1 41 ? 5.332 14.953 1.795 1 87.44 41 ASN B N 1
ATOM 1440 C CA . ASN B 1 41 ? 6.176 13.945 2.428 1 87.44 41 ASN B CA 1
ATOM 1441 C C . ASN B 1 41 ? 5.66 12.539 2.166 1 87.44 41 ASN B C 1
ATOM 1443 O O . ASN B 1 41 ? 6.445 11.617 1.938 1 87.44 41 ASN B O 1
ATOM 1447 N N . ILE B 1 42 ? 4.402 12.359 2.17 1 92.19 42 ILE B N 1
ATOM 1448 C CA . ILE B 1 42 ? 3.822 11.047 1.925 1 92.19 42 ILE B CA 1
ATOM 1449 C C . ILE B 1 42 ? 4.012 10.664 0.459 1 92.19 42 ILE B C 1
ATOM 1451 O O . ILE B 1 42 ? 4.309 9.508 0.146 1 92.19 42 ILE B O 1
ATOM 1455 N N . PHE B 1 43 ? 3.916 11.594 -0.466 1 91.69 43 PHE B N 1
ATOM 1456 C CA . PHE B 1 43 ? 4.188 11.32 -1.873 1 91.69 43 PHE B CA 1
ATOM 1457 C C . PHE B 1 43 ? 5.656 10.977 -2.084 1 91.69 43 PHE B C 1
ATOM 1459 O O . PHE B 1 43 ? 5.988 10.133 -2.918 1 91.69 43 PHE B O 1
ATOM 1466 N N . THR B 1 44 ? 6.496 11.703 -1.347 1 89.31 44 THR B N 1
ATOM 1467 C CA . THR B 1 44 ? 7.918 11.383 -1.421 1 89.31 44 THR B CA 1
ATOM 1468 C C . THR B 1 44 ? 8.18 9.953 -0.949 1 89.31 44 THR B C 1
ATOM 1470 O O . THR B 1 44 ? 9 9.242 -1.53 1 89.31 44 THR B O 1
ATOM 1473 N N . CYS B 1 45 ? 7.461 9.516 0.15 1 92.06 45 CYS B N 1
ATOM 1474 C CA . CYS B 1 45 ? 7.574 8.133 0.618 1 92.06 45 CYS B CA 1
ATOM 1475 C C . CYS B 1 45 ? 7.195 7.152 -0.483 1 92.06 45 CYS B C 1
ATOM 1477 O O . CYS B 1 45 ? 7.855 6.129 -0.662 1 92.06 45 CYS B O 1
ATOM 1479 N N . LEU B 1 46 ? 6.172 7.484 -1.195 1 94.44 46 LEU B N 1
ATOM 1480 C CA . LEU B 1 46 ? 5.742 6.621 -2.291 1 94.44 46 LEU B CA 1
ATOM 1481 C C . LEU B 1 46 ? 6.816 6.543 -3.371 1 94.44 46 LEU B C 1
ATOM 1483 O O . LEU B 1 46 ? 7.148 5.453 -3.842 1 94.44 46 LEU B O 1
ATOM 1487 N N . LEU B 1 47 ? 7.352 7.668 -3.766 1 92.56 47 LEU B N 1
ATOM 1488 C CA . LEU B 1 47 ? 8.391 7.727 -4.789 1 92.56 47 LEU B CA 1
ATOM 1489 C C . LEU B 1 47 ? 9.609 6.91 -4.375 1 92.56 47 LEU B C 1
ATOM 1491 O O . LEU B 1 47 ? 10.164 6.164 -5.18 1 92.56 47 LEU B O 1
ATOM 1495 N N . VAL B 1 48 ? 9.961 7.078 -3.137 1 92.06 48 VAL B N 1
ATOM 1496 C CA . VAL B 1 48 ? 11.117 6.359 -2.615 1 92.06 48 VAL B CA 1
ATOM 1497 C C . VAL B 1 48 ? 10.852 4.855 -2.652 1 92.06 48 VAL B C 1
ATOM 1499 O O . VAL B 1 48 ? 11.742 4.07 -2.982 1 92.06 48 VAL B O 1
ATOM 1502 N N . CYS B 1 49 ? 9.609 4.445 -2.32 1 95 49 CYS B N 1
ATOM 1503 C CA . CYS B 1 49 ? 9.266 3.027 -2.361 1 95 49 CYS B CA 1
ATOM 1504 C C . CYS B 1 49 ? 9.359 2.484 -3.783 1 95 49 CYS B C 1
ATOM 1506 O O . CYS B 1 49 ? 9.852 1.374 -3.996 1 95 49 CYS B O 1
ATOM 1508 N N . VAL B 1 50 ? 8.906 3.248 -4.77 1 95.19 50 VAL B N 1
ATOM 1509 C CA . VAL B 1 50 ? 8.977 2.84 -6.168 1 95.19 50 VAL B CA 1
ATOM 1510 C C . VAL B 1 50 ? 10.438 2.68 -6.578 1 95.19 50 VAL B C 1
ATOM 1512 O O . VAL B 1 50 ? 10.82 1.652 -7.145 1 95.19 50 VAL B O 1
ATOM 1515 N N . LEU B 1 51 ? 11.242 3.648 -6.227 1 94.62 51 LEU B N 1
ATOM 1516 C CA . LEU B 1 51 ? 12.656 3.645 -6.602 1 94.62 51 LEU B CA 1
ATOM 1517 C C . LEU B 1 51 ? 13.398 2.506 -5.914 1 94.62 51 LEU B C 1
ATOM 1519 O O . LEU B 1 51 ? 14.172 1.79 -6.551 1 94.62 51 LEU B O 1
ATOM 1523 N N . ALA B 1 52 ? 13.156 2.379 -4.609 1 94.5 52 ALA B N 1
ATOM 1524 C CA . ALA B 1 52 ? 13.828 1.333 -3.842 1 94.5 52 ALA B CA 1
ATOM 1525 C C . ALA B 1 52 ? 13.469 -0.052 -4.371 1 94.5 52 ALA B C 1
ATOM 1527 O O . ALA B 1 52 ? 14.344 -0.907 -4.531 1 94.5 52 ALA B O 1
ATOM 1528 N N . THR B 1 53 ? 12.18 -0.234 -4.609 1 94.25 53 THR B N 1
ATOM 1529 C CA . THR B 1 53 ? 11.742 -1.525 -5.129 1 94.25 53 THR B CA 1
ATOM 1530 C C . THR B 1 53 ? 12.359 -1.791 -6.5 1 94.25 53 THR B C 1
ATOM 1532 O O . THR B 1 53 ? 12.797 -2.906 -6.785 1 94.25 53 THR B O 1
ATOM 1535 N N . PHE B 1 54 ? 12.414 -0.794 -7.379 1 94.38 54 PHE B N 1
ATOM 1536 C CA . PHE B 1 54 ? 13.016 -0.907 -8.703 1 94.38 54 PHE B CA 1
ATOM 1537 C C . PHE B 1 54 ? 14.484 -1.281 -8.602 1 94.38 54 PHE B C 1
ATOM 1539 O O . PHE B 1 54 ? 14.945 -2.209 -9.273 1 94.38 54 PHE B O 1
ATOM 1546 N N . ILE B 1 55 ? 15.234 -0.664 -7.793 1 93.5 55 ILE B N 1
ATOM 1547 C CA . ILE B 1 55 ? 16.672 -0.879 -7.641 1 93.5 55 ILE B CA 1
ATOM 1548 C C . ILE B 1 55 ? 16.922 -2.285 -7.102 1 93.5 55 ILE B C 1
ATOM 1550 O O . ILE B 1 55 ? 17.828 -2.982 -7.574 1 93.5 55 ILE B O 1
ATOM 1554 N N . LEU B 1 56 ? 16.156 -2.689 -6.09 1 93.25 56 LEU B N 1
ATOM 1555 C CA . LEU B 1 56 ? 16.312 -4.039 -5.555 1 93.25 56 LEU B CA 1
ATOM 1556 C C . LEU B 1 56 ? 16 -5.086 -6.617 1 93.25 56 LEU B C 1
ATOM 1558 O O . LEU B 1 56 ? 16.641 -6.141 -6.66 1 93.25 56 LEU B O 1
ATOM 1562 N N . SER B 1 57 ? 15.023 -4.77 -7.465 1 92 57 SER B N 1
ATOM 1563 C CA . SER B 1 57 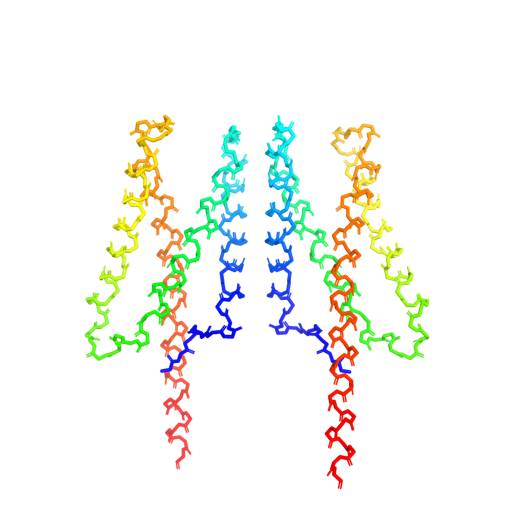? 14.648 -5.703 -8.516 1 92 57 SER B CA 1
ATOM 1564 C C . SER B 1 57 ? 15.766 -5.883 -9.531 1 92 57 SER B C 1
ATOM 1566 O O . SER B 1 57 ? 15.82 -6.891 -10.242 1 92 57 SER B O 1
ATOM 1568 N N . LEU B 1 58 ? 16.641 -4.887 -9.648 1 90.88 58 LEU B N 1
ATOM 1569 C CA . LEU B 1 58 ? 17.781 -4.949 -10.562 1 90.88 58 LEU B CA 1
ATOM 1570 C C . LEU B 1 58 ? 18.766 -6.027 -10.141 1 9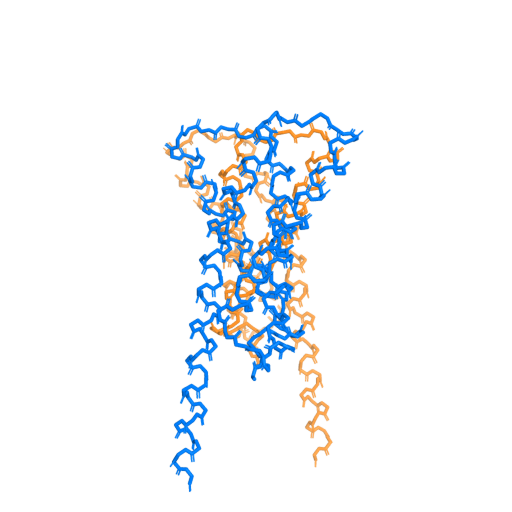0.88 58 LEU B C 1
ATOM 1572 O O . LEU B 1 58 ? 19.641 -6.422 -10.914 1 90.88 58 LEU B O 1
ATOM 1576 N N . HIS B 1 59 ? 18.672 -6.445 -8.891 1 89.38 59 HIS B N 1
ATOM 1577 C CA . HIS B 1 59 ? 19.562 -7.484 -8.398 1 89.38 59 HIS B CA 1
ATOM 1578 C C . HIS B 1 59 ? 19.547 -8.695 -9.32 1 89.38 59 HIS B C 1
ATOM 1580 O O . HIS B 1 59 ? 20.578 -9.344 -9.516 1 89.38 59 HIS B O 1
ATOM 1586 N N . TYR B 1 60 ? 18.453 -8.945 -9.898 1 87.12 60 TYR B N 1
ATOM 1587 C CA . TYR B 1 60 ? 18.328 -10.086 -10.797 1 87.12 60 TYR B CA 1
ATOM 1588 C C . TYR B 1 60 ? 19.375 -10.023 -11.906 1 87.12 60 TYR B C 1
ATOM 1590 O O . TYR B 1 60 ? 19.969 -11.047 -12.273 1 87.12 60 TYR B O 1
ATOM 1598 N N . TYR B 1 61 ? 19.688 -8.859 -12.422 1 87.94 61 TYR B N 1
ATOM 1599 C CA . TYR B 1 61 ? 20.609 -8.672 -13.531 1 87.94 61 TYR B CA 1
ATOM 1600 C C . TYR B 1 61 ? 22.047 -8.609 -13.031 1 87.94 61 TYR B C 1
ATOM 1602 O O . TYR B 1 61 ? 22.984 -8.672 -13.828 1 87.94 61 TYR B O 1
ATOM 1610 N N . LEU B 1 62 ? 22.234 -8.539 -11.742 1 87.81 62 LEU B N 1
ATOM 1611 C CA . LEU B 1 62 ? 23.578 -8.336 -11.18 1 87.81 62 LEU B CA 1
ATOM 1612 C C . LEU B 1 62 ? 24.047 -9.578 -10.43 1 87.81 62 LEU B C 1
ATOM 1614 O O . LEU B 1 62 ? 24.984 -9.516 -9.641 1 87.81 62 LEU B O 1
ATOM 1618 N N . GLN B 1 63 ? 23.344 -10.562 -10.672 1 86.19 63 GLN B N 1
ATOM 1619 C CA . GLN B 1 63 ? 23.609 -11.797 -9.945 1 86.19 63 GLN B CA 1
ATOM 1620 C C . GLN B 1 63 ? 25 -12.344 -10.289 1 86.19 63 GLN B C 1
ATOM 1622 O O . GLN B 1 63 ? 25.547 -13.164 -9.555 1 86.19 63 GLN B O 1
ATOM 1627 N N . ARG B 1 64 ? 25.641 -11.961 -11.375 1 87.12 64 ARG B N 1
ATOM 1628 C CA . ARG B 1 64 ? 26.969 -12.406 -11.781 1 87.12 64 ARG B CA 1
ATOM 1629 C C . ARG B 1 64 ? 28.047 -11.75 -10.93 1 87.12 64 ARG B C 1
ATOM 1631 O O . ARG B 1 64 ? 29.188 -12.227 -10.891 1 87.12 64 ARG B O 1
ATOM 1638 N N . PHE B 1 65 ? 27.734 -10.703 -10.25 1 89.25 65 PHE B N 1
ATOM 1639 C CA . PHE B 1 65 ? 28.672 -9.969 -9.414 1 89.25 65 PHE B CA 1
ATOM 1640 C C . PHE B 1 65 ? 28.562 -10.414 -7.957 1 89.25 65 PHE B C 1
ATOM 1642 O O . PHE B 1 65 ? 27.547 -10.953 -7.543 1 89.25 65 PHE B O 1
ATOM 1649 N N . PRO B 1 66 ? 29.75 -10.148 -7.312 1 91.06 66 PRO B N 1
ATOM 1650 C CA . PRO B 1 66 ? 29.688 -10.508 -5.895 1 91.06 66 PRO B CA 1
ATOM 1651 C C . PRO B 1 66 ? 28.609 -9.742 -5.129 1 91.06 66 PRO B C 1
ATOM 1653 O O . PRO B 1 66 ? 28.266 -8.617 -5.496 1 91.06 66 PRO B O 1
ATOM 1656 N N . PHE B 1 67 ? 28.016 -10.375 -4.023 1 89.56 67 PHE B N 1
ATOM 1657 C CA . PHE B 1 67 ? 26.859 -9.906 -3.258 1 89.56 67 PHE B CA 1
ATOM 1658 C C . PHE B 1 67 ? 27.141 -8.555 -2.625 1 89.56 67 PHE B C 1
ATOM 1660 O O . PHE B 1 67 ? 26.359 -7.613 -2.777 1 89.56 67 PHE B O 1
ATOM 1667 N N . ILE B 1 68 ? 28.328 -8.359 -1.946 1 90.62 68 ILE B N 1
ATOM 1668 C CA . ILE B 1 68 ? 28.641 -7.18 -1.146 1 90.62 68 ILE B CA 1
ATOM 1669 C C . ILE B 1 68 ? 28.734 -5.953 -2.053 1 90.62 68 ILE B C 1
ATOM 1671 O O . ILE B 1 68 ? 28.078 -4.941 -1.808 1 90.62 68 ILE B O 1
ATOM 1675 N N . PRO B 1 69 ? 29.422 -5.996 -3.127 1 92.19 69 PRO B N 1
ATOM 1676 C CA . PRO B 1 69 ? 29.484 -4.84 -4.023 1 92.19 69 PRO B CA 1
ATOM 1677 C C . PRO B 1 69 ? 28.125 -4.484 -4.613 1 92.19 69 PRO B C 1
ATOM 1679 O O . PRO B 1 69 ? 27.828 -3.305 -4.836 1 92.19 69 PRO B O 1
ATOM 1682 N N . VAL B 1 70 ? 27.344 -5.457 -4.859 1 92.44 70 VAL B N 1
ATOM 1683 C CA . VAL B 1 70 ? 26.031 -5.215 -5.449 1 92.44 70 VAL B CA 1
ATOM 1684 C C . VAL B 1 70 ? 25.141 -4.449 -4.465 1 92.44 70 VAL B C 1
ATOM 1686 O O . VAL B 1 70 ? 24.5 -3.459 -4.832 1 92.44 70 VAL B O 1
ATOM 1689 N N . VAL B 1 71 ? 25.172 -4.891 -3.213 1 92.06 71 VAL B N 1
ATOM 1690 C CA . VAL B 1 71 ? 24.344 -4.262 -2.182 1 92.06 71 VAL B CA 1
ATOM 1691 C C . VAL B 1 71 ? 24.797 -2.82 -1.966 1 92.06 71 VAL B C 1
ATOM 1693 O O . VAL B 1 71 ? 23.969 -1.912 -1.866 1 92.06 71 VAL B O 1
ATOM 1696 N N . ILE B 1 72 ? 26.047 -2.645 -1.938 1 92.44 72 ILE B N 1
ATOM 1697 C CA . ILE B 1 72 ? 26.609 -1.309 -1.752 1 92.44 72 ILE B CA 1
ATOM 1698 C C . ILE B 1 72 ? 26.25 -0.432 -2.953 1 92.44 72 ILE B C 1
ATOM 1700 O O . ILE B 1 72 ? 25.844 0.721 -2.793 1 92.44 72 ILE B O 1
ATOM 1704 N N . GLY B 1 73 ? 26.453 -0.958 -4.113 1 93.38 73 GLY B N 1
ATOM 1705 C CA . GLY B 1 73 ? 26.125 -0.22 -5.324 1 93.38 73 GLY B CA 1
ATOM 1706 C C . GLY B 1 73 ? 24.672 0.181 -5.398 1 93.38 73 GLY B C 1
ATOM 1707 O O . GLY B 1 73 ? 24.344 1.289 -5.832 1 93.38 73 GLY B O 1
ATOM 1708 N N . GLN B 1 74 ? 23.812 -0.705 -5.023 1 94.5 74 GLN B N 1
ATOM 1709 C CA . GLN B 1 74 ? 22.391 -0.411 -5.027 1 94.5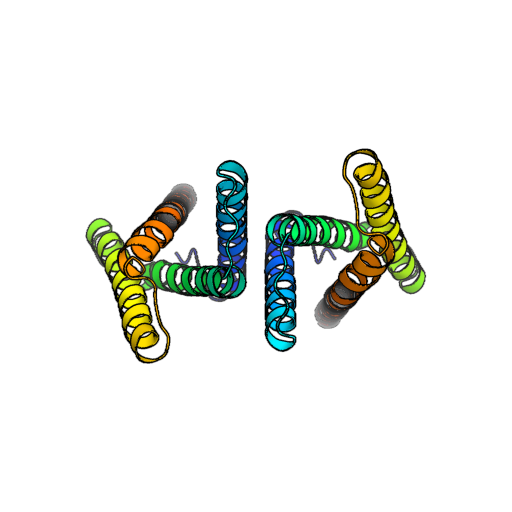 74 GLN B CA 1
ATOM 1710 C C . GLN B 1 74 ? 22.062 0.734 -4.074 1 94.5 74 GLN B C 1
ATOM 1712 O O . GLN B 1 74 ? 21.266 1.62 -4.41 1 94.5 74 GLN B O 1
ATOM 1717 N N . TYR B 1 75 ? 22.625 0.707 -2.92 1 95.12 75 TYR B N 1
ATOM 1718 C CA . TYR B 1 75 ? 22.391 1.764 -1.94 1 95.12 75 TYR B CA 1
ATOM 1719 C C . TYR B 1 75 ? 22.891 3.105 -2.459 1 95.12 75 TYR B C 1
ATOM 1721 O O . TYR B 1 75 ? 22.203 4.117 -2.355 1 95.12 75 TYR B O 1
ATOM 1729 N N . VAL B 1 76 ? 24.031 3.084 -3.037 1 94.12 76 VAL B N 1
ATOM 1730 C CA . VAL B 1 76 ? 24.625 4.301 -3.57 1 94.12 76 VAL B CA 1
ATOM 1731 C C . VAL B 1 76 ? 23.766 4.844 -4.711 1 94.12 76 VAL B C 1
ATOM 1733 O O . VAL B 1 76 ? 23.547 6.051 -4.812 1 94.12 76 VAL B O 1
ATOM 1736 N N . LEU B 1 77 ? 23.359 3.939 -5.523 1 94.31 77 LEU B N 1
ATOM 1737 C CA . LEU B 1 77 ? 22.5 4.344 -6.629 1 94.31 77 LEU B CA 1
ATOM 1738 C C . LEU B 1 77 ? 21.219 4.988 -6.109 1 94.31 77 LEU B C 1
ATOM 1740 O O . LEU B 1 77 ? 20.797 6.043 -6.605 1 94.31 77 LEU B O 1
ATOM 1744 N N . LEU B 1 78 ? 20.609 4.402 -5.125 1 95 78 LEU B N 1
ATOM 1745 C CA . LEU B 1 78 ? 19.391 4.938 -4.547 1 95 78 LEU B CA 1
ATOM 1746 C C . LEU B 1 78 ? 19.625 6.328 -3.971 1 95 78 LEU B C 1
ATOM 1748 O O . LEU B 1 78 ? 18.891 7.27 -4.297 1 95 78 LEU B O 1
ATOM 1752 N N . MET B 1 79 ? 20.656 6.434 -3.166 1 94.19 79 MET B N 1
ATOM 1753 C CA . MET B 1 79 ? 20.953 7.711 -2.523 1 94.19 79 MET B CA 1
ATOM 1754 C C . MET B 1 79 ? 21.344 8.766 -3.559 1 94.19 79 MET B C 1
ATOM 1756 O O . MET B 1 79 ? 20.969 9.93 -3.424 1 94.19 79 MET B O 1
ATOM 1760 N N . GLY B 1 80 ? 22.047 8.352 -4.551 1 94.25 80 GLY B N 1
ATOM 1761 C CA . GLY B 1 80 ? 22.406 9.273 -5.621 1 94.25 80 GLY B CA 1
ATOM 1762 C C . GLY B 1 80 ? 21.203 9.875 -6.32 1 94.25 80 GLY B C 1
ATOM 1763 O O . GLY B 1 80 ? 21.156 11.086 -6.543 1 94.25 80 GLY B O 1
ATOM 1764 N N . VAL B 1 81 ? 20.266 9.031 -6.621 1 93.75 81 VAL B N 1
ATOM 1765 C CA . VAL B 1 81 ? 19.062 9.484 -7.309 1 93.75 81 VAL B CA 1
ATOM 1766 C C . VAL B 1 81 ? 18.266 10.406 -6.391 1 93.75 81 VAL B C 1
ATOM 1768 O O . VAL B 1 81 ? 17.766 11.445 -6.824 1 93.75 81 VAL B O 1
ATOM 1771 N N . ILE B 1 82 ? 18.141 10.062 -5.129 1 92.5 82 ILE B N 1
ATOM 1772 C CA . ILE B 1 82 ? 17.375 10.852 -4.172 1 92.5 82 ILE B CA 1
ATOM 1773 C C . ILE B 1 82 ? 18 12.234 -4.016 1 92.5 82 ILE B C 1
ATOM 1775 O O . ILE B 1 82 ? 17.312 13.25 -4.035 1 92.5 82 ILE B O 1
ATOM 1779 N N . PHE B 1 83 ? 19.297 12.281 -3.898 1 93.38 83 PHE B N 1
ATOM 1780 C CA . PHE B 1 83 ? 20 13.555 -3.748 1 93.38 83 PHE B CA 1
ATOM 1781 C C . PHE B 1 83 ? 19.891 14.391 -5.02 1 93.38 83 PHE B C 1
ATOM 1783 O O . PHE B 1 83 ? 19.781 15.617 -4.961 1 93.38 83 PHE B O 1
ATOM 1790 N N . ALA B 1 84 ? 19.906 13.758 -6.141 1 92.94 84 ALA B N 1
ATOM 1791 C CA . ALA B 1 84 ? 19.734 14.469 -7.402 1 92.94 84 ALA B CA 1
ATOM 1792 C C . ALA B 1 84 ? 18.344 15.086 -7.488 1 92.94 84 ALA B C 1
ATOM 1794 O O . ALA B 1 84 ? 18.188 16.219 -7.945 1 92.94 84 ALA B O 1
ATOM 1795 N N . LEU B 1 85 ? 17.359 14.359 -7.012 1 89.19 85 LEU B N 1
ATOM 1796 C CA . LEU B 1 85 ? 15.992 14.852 -7.039 1 89.19 85 LEU B CA 1
ATOM 1797 C C . LEU B 1 85 ? 15.82 16.047 -6.102 1 89.19 85 LEU B C 1
ATOM 1799 O O . LEU B 1 85 ? 15.102 17 -6.418 1 89.19 85 LEU B O 1
ATOM 1803 N N . ILE B 1 86 ? 16.438 15.93 -4.969 1 87.19 86 ILE B N 1
ATOM 1804 C CA . ILE B 1 86 ? 16.406 17.047 -4.035 1 87.19 86 ILE B CA 1
ATOM 1805 C C . ILE B 1 86 ? 17.094 18.266 -4.66 1 87.19 86 ILE B C 1
ATOM 1807 O O . ILE B 1 86 ? 16.594 19.391 -4.566 1 87.19 86 ILE B O 1
ATOM 1811 N N . TRP B 1 87 ? 18.219 18.016 -5.246 1 90.44 87 TRP B N 1
ATOM 1812 C CA . TRP B 1 87 ? 18.969 19.094 -5.902 1 90.44 87 TRP B CA 1
ATOM 1813 C C . TRP B 1 87 ? 18.109 19.766 -6.98 1 90.44 87 TRP B C 1
ATOM 1815 O O . TRP B 1 87 ? 18.047 20.984 -7.051 1 90.44 87 TRP B O 1
ATOM 1825 N N . ILE B 1 88 ? 17.469 19 -7.758 1 89.12 88 ILE B N 1
ATOM 1826 C CA . ILE B 1 88 ? 16.594 19.531 -8.805 1 89.12 88 ILE B CA 1
ATOM 1827 C C . ILE B 1 88 ? 15.438 20.297 -8.18 1 89.12 88 ILE B C 1
ATOM 1829 O O . ILE B 1 88 ? 15.102 21.391 -8.625 1 89.12 88 ILE B O 1
ATOM 1833 N N . GLY B 1 89 ? 14.828 19.719 -7.203 1 86.12 89 GLY B N 1
ATOM 1834 C CA . GLY B 1 89 ? 13.703 20.359 -6.535 1 86.12 89 GLY B CA 1
ATOM 1835 C C . GLY B 1 89 ? 14.07 21.656 -5.855 1 86.12 89 GLY B C 1
ATOM 1836 O O . GLY B 1 89 ? 13.258 22.578 -5.781 1 86.12 89 GLY B O 1
ATOM 1837 N N . SER B 1 90 ? 15.234 21.734 -5.332 1 86.06 90 SER B N 1
ATOM 1838 C CA . SER B 1 90 ? 15.703 22.906 -4.621 1 86.06 90 SER B CA 1
ATOM 1839 C C . SER B 1 90 ? 15.82 24.109 -5.555 1 86.06 90 SER B C 1
ATOM 1841 O O . SER B 1 90 ? 15.844 25.25 -5.105 1 86.06 90 SER B O 1
ATOM 1843 N N . LYS B 1 91 ? 15.867 23.906 -6.793 1 89.81 91 LYS B N 1
ATOM 1844 C CA . LYS B 1 91 ? 15.922 24.984 -7.773 1 89.81 91 LYS B CA 1
ATOM 1845 C C . LYS B 1 91 ? 14.547 25.609 -7.984 1 89.81 91 LYS B C 1
ATOM 1847 O O . LYS B 1 91 ? 14.445 26.75 -8.438 1 89.81 91 LYS B O 1
ATOM 1852 N N . TYR B 1 92 ? 13.516 24.891 -7.641 1 85.31 92 TYR B N 1
ATOM 1853 C CA . TYR B 1 92 ? 12.164 25.344 -7.949 1 85.31 92 TYR B CA 1
ATOM 1854 C C . TYR B 1 92 ? 11.398 25.688 -6.676 1 85.31 92 TYR B C 1
ATOM 1856 O O . TYR B 1 92 ? 10.422 26.438 -6.715 1 85.31 92 TYR B O 1
ATOM 1864 N N . THR B 1 93 ? 11.688 25.078 -5.586 1 78.12 93 THR B N 1
ATOM 1865 C CA . THR B 1 93 ? 10.992 25.297 -4.324 1 78.12 93 THR B CA 1
ATOM 1866 C C . THR B 1 93 ? 11.977 25.453 -3.176 1 78.12 93 THR B C 1
ATOM 1868 O O . THR B 1 93 ? 13.086 24.906 -3.221 1 78.12 93 THR B O 1
ATOM 1871 N N . ASP B 1 94 ? 11.531 26.312 -2.176 1 78.62 94 ASP B N 1
ATOM 1872 C CA . ASP B 1 94 ? 12.359 26.484 -0.985 1 78.62 94 ASP B CA 1
ATOM 1873 C C . ASP B 1 94 ? 12.359 25.203 -0.14 1 78.62 94 ASP B C 1
ATOM 1875 O O . ASP B 1 94 ? 11.297 24.703 0.24 1 78.62 94 ASP B O 1
ATOM 1879 N N . MET B 1 95 ? 13.523 24.688 0 1 76.56 95 MET B N 1
ATOM 1880 C CA . MET B 1 95 ? 13.688 23.5 0.823 1 76.56 95 MET B CA 1
ATOM 1881 C C . MET B 1 95 ? 14.383 23.828 2.137 1 76.56 95 MET B C 1
ATOM 1883 O O . MET B 1 95 ? 15.141 24.797 2.217 1 76.56 95 MET B O 1
ATOM 1887 N N . ALA B 1 96 ? 13.984 23.062 3.15 1 78.31 96 ALA B N 1
ATOM 1888 C CA . ALA B 1 96 ? 14.672 23.219 4.43 1 78.31 96 ALA B CA 1
ATOM 1889 C C . ALA B 1 96 ? 16.172 22.984 4.273 1 78.31 96 ALA B C 1
ATOM 1891 O O . ALA B 1 96 ? 16.594 22.125 3.488 1 78.31 96 ALA B O 1
ATOM 1892 N N . PRO B 1 97 ? 16.938 23.75 5.012 1 82.25 97 PRO B N 1
ATOM 1893 C CA . PRO B 1 97 ? 18.391 23.547 4.941 1 82.25 97 PRO B CA 1
ATOM 1894 C C . PRO B 1 97 ? 18.812 22.141 5.312 1 82.25 97 PRO B C 1
ATOM 1896 O O . PRO B 1 97 ? 19.875 21.672 4.879 1 82.25 97 PRO B O 1
ATOM 1899 N N . SER B 1 98 ? 18 21.438 6.035 1 86.75 98 SER B N 1
ATOM 1900 C CA . SER B 1 98 ? 18.312 20.094 6.488 1 86.75 98 SER B CA 1
ATOM 1901 C C . SER B 1 98 ? 17.703 19.047 5.566 1 86.75 98 SER B C 1
ATOM 1903 O O . SER B 1 98 ? 17.656 17.859 5.914 1 86.75 98 SER B O 1
ATOM 1905 N N . ALA B 1 99 ? 17.344 19.438 4.418 1 83.56 99 ALA B N 1
ATOM 1906 C CA . ALA B 1 99 ? 16.609 18.562 3.521 1 83.56 99 ALA B CA 1
ATOM 1907 C C . ALA B 1 99 ? 17.422 17.312 3.162 1 83.56 99 ALA B C 1
ATOM 1909 O O . ALA B 1 99 ? 16.891 16.203 3.191 1 83.56 99 ALA B O 1
ATOM 1910 N N . TYR B 1 100 ? 18.734 17.5 2.889 1 87.38 100 TYR B N 1
ATOM 1911 C CA . TYR B 1 100 ? 19.594 16.375 2.506 1 87.38 100 TYR B CA 1
ATOM 1912 C C . TYR B 1 100 ? 19.781 15.414 3.67 1 87.38 100 TYR B C 1
ATOM 1914 O O . TYR B 1 100 ? 19.641 14.203 3.506 1 87.38 100 TYR B O 1
ATOM 1922 N N . LYS B 1 101 ? 20.109 15.961 4.789 1 88.69 101 LYS B N 1
ATOM 1923 C CA . LYS B 1 101 ? 20.297 15.133 5.973 1 88.69 101 LYS B CA 1
ATOM 1924 C C . LYS B 1 101 ? 19 14.422 6.352 1 88.69 101 LYS B C 1
ATOM 1926 O O . LYS B 1 101 ? 19.016 13.234 6.695 1 88.69 101 LYS B O 1
ATOM 1931 N N . ASP B 1 102 ? 17.906 15.07 6.281 1 83.06 102 ASP B N 1
ATOM 1932 C CA . ASP B 1 102 ? 16.609 14.5 6.633 1 83.06 102 ASP B CA 1
ATOM 1933 C C . ASP B 1 102 ? 16.25 13.344 5.703 1 83.06 102 ASP B C 1
ATOM 1935 O O . ASP B 1 102 ? 15.82 12.289 6.16 1 83.06 102 ASP B O 1
ATOM 1939 N N . MET B 1 103 ? 16.484 13.57 4.441 1 86.56 103 MET B N 1
ATOM 1940 C CA . MET B 1 103 ? 16.156 12.539 3.467 1 86.56 103 MET B CA 1
ATOM 1941 C C . MET B 1 103 ? 17.094 11.344 3.594 1 86.56 103 MET B C 1
ATOM 1943 O O . MET B 1 103 ? 16.672 10.195 3.428 1 86.56 103 MET B O 1
ATOM 1947 N N . PHE B 1 104 ? 18.344 11.664 3.928 1 90.62 104 PHE B N 1
ATOM 1948 C CA . PHE B 1 104 ? 19.312 10.586 4.109 1 90.62 104 PHE B CA 1
ATOM 1949 C C . PHE B 1 104 ? 18.859 9.625 5.199 1 90.62 104 PHE B C 1
ATOM 1951 O O . PHE B 1 104 ? 18.812 8.414 4.984 1 90.62 104 PHE B O 1
ATOM 1958 N N . VAL B 1 105 ? 18.484 10.102 6.324 1 86.69 105 VAL B N 1
ATOM 1959 C CA . VAL B 1 105 ? 18.078 9.273 7.457 1 86.69 105 VAL B CA 1
ATOM 1960 C C . VAL B 1 105 ? 16.734 8.609 7.156 1 86.69 105 VAL B C 1
ATOM 1962 O O . VAL B 1 105 ? 16.578 7.406 7.383 1 86.69 105 VAL B O 1
ATOM 1965 N N . SER B 1 106 ? 15.867 9.344 6.527 1 84.81 106 SER B N 1
ATOM 1966 C CA . SER B 1 106 ? 14.508 8.867 6.301 1 84.81 106 SER B CA 1
ATOM 1967 C C . SER B 1 106 ? 14.477 7.762 5.25 1 84.81 106 SER B C 1
ATOM 1969 O O . SER B 1 106 ? 13.617 6.879 5.293 1 84.81 106 SER B O 1
ATOM 1971 N N . VAL B 1 107 ? 15.406 7.84 4.371 1 89.62 107 VAL B N 1
ATOM 1972 C CA . VAL B 1 107 ? 15.406 6.863 3.289 1 89.62 107 VAL B CA 1
ATOM 1973 C C . VAL B 1 107 ? 16.25 5.652 3.688 1 89.62 107 VAL B C 1
ATOM 1975 O O . VAL B 1 107 ? 15.891 4.512 3.387 1 89.62 107 VAL B O 1
ATOM 1978 N N . THR B 1 108 ? 17.281 5.926 4.449 1 91.31 108 THR B N 1
ATOM 1979 C CA . THR B 1 108 ? 18.234 4.871 4.766 1 91.31 108 THR B CA 1
ATOM 1980 C C . THR B 1 108 ? 17.594 3.803 5.648 1 91.31 108 THR B C 1
ATOM 1982 O O . THR B 1 108 ? 17.719 2.607 5.367 1 91.31 108 THR B O 1
ATOM 1985 N N . ILE B 1 109 ? 16.922 4.145 6.598 1 87.38 109 ILE B N 1
ATOM 1986 C CA . ILE B 1 109 ? 16.375 3.207 7.578 1 87.38 109 ILE B CA 1
ATOM 1987 C C . ILE B 1 109 ? 15.383 2.268 6.902 1 87.38 109 ILE B C 1
ATOM 1989 O O . ILE B 1 109 ? 15.57 1.049 6.902 1 87.38 109 ILE B O 1
ATOM 1993 N N . PRO B 1 110 ? 14.461 2.834 6.254 1 86.81 110 PRO B N 1
ATOM 1994 C CA . PRO B 1 110 ? 13.516 1.922 5.605 1 86.81 110 PRO B CA 1
ATOM 1995 C C . PRO B 1 110 ? 14.156 1.109 4.48 1 86.81 110 PRO B C 1
ATOM 1997 O O . PRO B 1 110 ? 13.773 -0.043 4.254 1 86.81 110 PRO B O 1
ATOM 2000 N N . TYR B 1 111 ? 15.086 1.65 3.826 1 92.25 111 TYR B N 1
ATOM 2001 C CA . TYR B 1 111 ? 15.719 0.916 2.738 1 92.25 111 TYR B CA 1
ATOM 2002 C C . TYR B 1 111 ? 16.5 -0.286 3.271 1 92.25 111 TYR B C 1
ATOM 2004 O O . TYR B 1 111 ? 16.406 -1.386 2.721 1 92.25 111 TYR B O 1
ATOM 2012 N N . VAL B 1 112 ? 17.219 -0.054 4.32 1 90.75 112 VAL B N 1
ATOM 2013 C CA . VAL B 1 112 ? 18.031 -1.132 4.895 1 90.75 112 VAL B CA 1
ATOM 2014 C C . VAL B 1 112 ? 17.109 -2.258 5.371 1 90.75 112 VAL B C 1
ATOM 2016 O O . VAL B 1 112 ? 17.391 -3.436 5.137 1 90.75 112 VAL B O 1
ATOM 2019 N N . LEU B 1 113 ? 16.031 -1.908 5.965 1 89.75 113 LEU B N 1
ATOM 2020 C CA . LEU B 1 113 ? 15.062 -2.908 6.402 1 89.75 113 LEU B CA 1
ATOM 2021 C C . LEU B 1 113 ? 14.477 -3.652 5.207 1 89.75 113 LEU B C 1
ATOM 2023 O O . LEU B 1 113 ? 14.359 -4.879 5.23 1 89.75 113 LEU B O 1
ATOM 2027 N N . GLY B 1 114 ? 14.156 -2.873 4.18 1 89.12 114 GLY B N 1
ATOM 2028 C CA . GLY B 1 114 ? 13.617 -3.479 2.975 1 89.12 114 GLY B CA 1
ATOM 2029 C C . GLY B 1 114 ? 14.617 -4.371 2.258 1 89.12 114 GLY B C 1
ATOM 2030 O O . GLY B 1 114 ? 14.258 -5.457 1.793 1 89.12 114 GLY B O 1
ATOM 2031 N N . ALA B 1 115 ? 15.789 -3.896 2.195 1 92.19 115 ALA B N 1
ATOM 2032 C CA . ALA B 1 115 ? 16.844 -4.68 1.557 1 92.19 115 ALA B CA 1
ATOM 2033 C C . ALA B 1 115 ? 17.109 -5.969 2.326 1 92.19 115 ALA B C 1
ATOM 2035 O O . ALA B 1 115 ? 17.297 -7.031 1.725 1 92.19 115 ALA B O 1
ATOM 2036 N N . ALA B 1 116 ? 17.141 -5.828 3.602 1 91.44 116 ALA B N 1
ATOM 2037 C CA . ALA B 1 116 ? 17.312 -7.023 4.426 1 91.44 116 ALA B CA 1
ATOM 2038 C C . ALA B 1 116 ? 16.219 -8.047 4.16 1 91.44 116 ALA B C 1
ATOM 2040 O O . ALA B 1 116 ? 16.5 -9.227 3.957 1 91.44 116 ALA B O 1
ATOM 2041 N N . ALA B 1 117 ? 15.039 -7.57 4.133 1 89.12 117 ALA B N 1
ATOM 2042 C CA . ALA B 1 117 ? 13.914 -8.461 3.855 1 89.12 117 ALA B CA 1
ATOM 2043 C C . ALA B 1 117 ? 14.047 -9.102 2.475 1 89.12 117 ALA B C 1
ATOM 2045 O O . ALA B 1 117 ? 13.797 -10.297 2.307 1 89.12 117 ALA B O 1
ATOM 2046 N N . TYR B 1 118 ? 14.43 -8.344 1.52 1 90.81 118 TYR B N 1
ATOM 2047 C CA . TYR B 1 118 ? 14.586 -8.812 0.147 1 90.81 118 TYR B CA 1
ATOM 2048 C C . TYR B 1 118 ? 15.656 -9.891 0.058 1 90.81 118 TYR B C 1
ATOM 2050 O O . TYR B 1 118 ? 15.414 -10.969 -0.5 1 90.81 118 TYR B O 1
ATOM 2058 N N . TYR B 1 119 ? 16.781 -9.703 0.59 1 90.62 119 TYR B N 1
ATOM 2059 C CA . TYR B 1 119 ? 17.906 -10.617 0.415 1 90.62 119 TYR B CA 1
ATOM 2060 C C . TYR B 1 119 ? 17.75 -11.852 1.291 1 90.62 119 TYR B C 1
ATOM 2062 O O . TYR B 1 119 ? 18.172 -12.945 0.917 1 90.62 119 TYR B O 1
ATOM 2070 N N . ILE B 1 120 ? 17.156 -11.648 2.465 1 89.12 120 ILE B N 1
ATOM 2071 C CA . ILE B 1 120 ? 16.812 -12.828 3.256 1 89.12 120 ILE B CA 1
ATOM 2072 C C . ILE B 1 120 ? 15.875 -13.727 2.459 1 89.12 120 ILE B C 1
ATOM 2074 O O . ILE B 1 120 ? 16.078 -14.945 2.385 1 89.12 120 ILE B O 1
ATOM 2078 N N . SER B 1 121 ? 14.844 -13.125 1.881 1 87.88 121 SER B N 1
ATOM 2079 C CA . SER B 1 121 ? 13.906 -13.883 1.055 1 87.88 121 SER B CA 1
ATOM 2080 C C . SER B 1 121 ? 14.617 -14.539 -0.126 1 87.88 121 SER B C 1
ATOM 2082 O O . SER B 1 121 ? 14.305 -15.672 -0.488 1 87.88 121 SER B O 1
ATOM 2084 N N . TYR B 1 122 ? 15.523 -13.828 -0.684 1 87.94 122 TYR B N 1
ATOM 2085 C CA . TYR B 1 122 ? 16.297 -14.328 -1.817 1 87.94 122 TYR B CA 1
ATOM 2086 C C . TYR B 1 122 ? 17.094 -15.562 -1.428 1 87.94 122 TYR B C 1
ATOM 2088 O O . TYR B 1 122 ? 17.047 -16.594 -2.113 1 87.94 122 TYR B O 1
ATOM 2096 N N . PHE B 1 123 ? 17.703 -15.531 -0.299 1 88.19 123 PHE B N 1
ATOM 2097 C CA . PHE B 1 123 ? 18.547 -16.641 0.141 1 88.19 123 PHE B CA 1
ATOM 2098 C C . PHE B 1 123 ? 17.703 -17.828 0.579 1 88.19 123 PHE B C 1
ATOM 2100 O O . PHE B 1 123 ? 18.094 -18.984 0.374 1 88.19 123 PHE B O 1
ATOM 2107 N N . LEU B 1 124 ? 16.594 -17.5 1.117 1 88.44 124 LEU B N 1
ATOM 2108 C CA . LEU B 1 124 ? 15.688 -18.578 1.512 1 88.44 124 LEU B CA 1
ATOM 2109 C C . LEU B 1 124 ? 15.156 -19.328 0.289 1 88.44 124 LEU B C 1
ATOM 2111 O O . LEU B 1 124 ? 15.031 -20.547 0.306 1 88.44 124 LEU B O 1
ATOM 2115 N N . GLU B 1 125 ? 14.867 -18.578 -0.718 1 86.31 125 GLU B N 1
ATOM 2116 C CA . GLU B 1 125 ? 14.367 -19.188 -1.948 1 86.31 125 GLU B CA 1
ATOM 2117 C C . GLU B 1 125 ? 15.445 -20.047 -2.607 1 86.31 125 GLU B C 1
ATOM 2119 O O . GLU B 1 125 ? 15.141 -21.125 -3.139 1 86.31 125 GLU B O 1
ATOM 2124 N N . ILE B 1 126 ? 16.656 -19.625 -2.578 1 85.44 126 ILE B N 1
ATOM 2125 C CA . ILE B 1 126 ? 17.766 -20.391 -3.133 1 85.44 126 ILE B CA 1
ATOM 2126 C C . ILE B 1 126 ? 17.953 -21.688 -2.352 1 85.44 126 ILE B C 1
ATOM 2128 O O . ILE B 1 126 ? 18.188 -22.75 -2.939 1 85.44 126 ILE B O 1
ATOM 2132 N N . LYS B 1 127 ? 17.844 -21.531 -1.109 1 87.44 127 LYS B N 1
ATOM 2133 C CA . LYS B 1 127 ? 18 -22.719 -0.264 1 87.44 127 LYS B CA 1
ATOM 2134 C C . LYS B 1 127 ? 16.891 -23.734 -0.556 1 87.44 127 LYS B C 1
ATOM 2136 O O . LYS B 1 127 ? 17.172 -24.938 -0.65 1 87.44 127 LYS B O 1
ATOM 2141 N N . LYS B 1 128 ? 15.727 -23.234 -0.682 1 87.88 128 LYS B N 1
ATOM 2142 C CA . LYS B 1 128 ? 14.602 -24.125 -0.987 1 87.88 128 LYS B CA 1
ATOM 2143 C C . LYS B 1 128 ? 14.789 -24.797 -2.34 1 87.88 128 LYS B C 1
ATOM 2145 O O . LYS B 1 128 ? 14.5 -25.984 -2.484 1 87.88 128 LYS B O 1
ATOM 2150 N N . ALA B 1 129 ? 15.18 -24.094 -3.281 1 83.31 129 ALA B N 1
ATOM 2151 C CA . ALA B 1 129 ? 15.414 -24.641 -4.617 1 83.31 129 ALA B CA 1
ATOM 2152 C C . ALA B 1 129 ? 16.516 -25.688 -4.59 1 83.31 129 ALA B C 1
ATOM 2154 O O . ALA B 1 129 ? 16.406 -26.734 -5.238 1 83.31 129 ALA B O 1
ATOM 2155 N N . ASN B 1 130 ? 17.547 -25.422 -3.824 1 84.81 130 ASN B N 1
ATOM 2156 C CA . ASN B 1 130 ? 18.656 -26.359 -3.697 1 84.81 130 ASN B CA 1
ATOM 2157 C C . ASN B 1 130 ? 18.219 -27.656 -3.012 1 84.81 130 ASN B C 1
ATOM 2159 O O . ASN B 1 130 ? 18.641 -28.734 -3.398 1 84.81 130 ASN B O 1
ATOM 2163 N N . GLU B 1 131 ? 17.406 -27.469 -2.023 1 87.69 131 GLU B N 1
ATOM 2164 C CA . GLU B 1 131 ? 16.875 -28.641 -1.327 1 87.69 131 GLU B CA 1
ATOM 2165 C C . GLU B 1 131 ? 16 -29.484 -2.252 1 87.69 131 GLU B C 1
ATOM 2167 O O . GLU B 1 131 ? 16.047 -30.719 -2.201 1 87.69 131 GLU B O 1
ATOM 2172 N N . PHE B 1 132 ? 15.195 -28.812 -2.992 1 82.31 132 PHE B N 1
ATOM 2173 C CA . PHE B 1 132 ? 14.352 -29.5 -3.953 1 82.31 132 PHE B CA 1
ATOM 2174 C C . PHE B 1 132 ? 15.195 -30.266 -4.961 1 82.31 132 PHE B C 1
ATOM 2176 O O . PHE B 1 132 ? 14.906 -31.438 -5.262 1 82.31 132 PHE B O 1
ATOM 2183 N N . PHE B 1 133 ? 16.234 -29.734 -5.352 1 84.31 133 PHE B N 1
ATOM 2184 C CA . PHE B 1 133 ? 17.109 -30.344 -6.352 1 84.31 133 PHE B CA 1
ATOM 2185 C C . PHE B 1 133 ? 17.938 -31.469 -5.734 1 84.31 133 PHE B C 1
ATOM 2187 O O . PHE B 1 133 ? 18.25 -32.469 -6.402 1 84.31 133 PHE B O 1
ATOM 2194 N N . SER B 1 134 ? 18.234 -31.25 -4.582 1 83.81 134 SER B N 1
ATOM 2195 C CA . SER B 1 134 ? 19.016 -32.281 -3.918 1 83.81 134 SER B CA 1
ATOM 2196 C C . SER B 1 134 ? 18.172 -33.531 -3.68 1 83.81 134 SER B C 1
ATOM 2198 O O . SER B 1 134 ? 18.719 -34.656 -3.518 1 83.81 134 SER B O 1
ATOM 2200 N N . LYS B 1 135 ? 16.891 -33.375 -3.666 1 80.62 135 LYS B N 1
ATOM 2201 C CA . LYS B 1 135 ? 15.969 -34.5 -3.428 1 80.62 135 LYS B CA 1
ATOM 2202 C C . LYS B 1 135 ? 15.617 -35.219 -4.73 1 80.62 135 LYS B C 1
ATOM 2204 O O . LYS B 1 135 ? 15.023 -36.281 -4.719 1 80.62 135 LYS B O 1
ATOM 2209 N N . LEU B 1 136 ? 16 -34.688 -5.789 1 68.56 136 LEU B N 1
ATOM 2210 C CA . LEU B 1 136 ? 15.852 -35.375 -7.062 1 68.56 136 LEU B CA 1
ATOM 2211 C C . LEU B 1 136 ? 17.062 -36.281 -7.328 1 68.56 136 LEU B C 1
ATOM 2213 O O . LEU B 1 136 ? 16.906 -37.375 -7.867 1 68.56 136 LEU B O 1
#

Sequence (272 aa):
MKIIDRHNFISVVCVSFTLIVCGKLIYEKLIGFTDRFYTENIFTCLLVCVLATFILSLHYYLQRFPFIPVVIGQYVLLMGVIFALIWIGSKYTDMAPSAYKDMFVSVTIPYVLGAAAYYISYFLEIKKANEFFSKLMKIIDRHNFISVVCVSFTLIVCGKLIYEKLIGFTDRFYTENIFTCLLVCVLATFILSLHYYLQRFPFIPVVIGQYVLLMGVIFALIWIGSKYTDMAPSAYKDMFVSVTIPYVLGAAAYYISYFLEIKKANEFFSKL

pLDDT: mean 89.16, std 4.55, range [68.56, 95.75]

Foldseek 3Di:
DQPDDPVCLVVQLVVLLVVLLVVVVVVCVVVVHDDPPVVVVSVVSSVLSSLLSVLLRCVVVVVVDDPVVSVVVSVCVSLVVVVVVVVVVVVPDPDDPCNSVVCCVSSVVSSVVVSVVSVVVVVVVVVVVVVVVVVD/DQPDDPVCLVVQLVVLLVVLLVVVVVVCVVVVHDDPPVVVVSVVSSVLSNLLSVLLRCCVVVVVDDPVVSVVVSVCVSLVVVVVVVVVVVVPDPDDPCNSVVCCVSSVVSSVVVSVVSVVVVVVVVVVVVVVVVVD

Nearest PDB structures (foldseek):
  7spa-assembly1_A  TM=2.618E-01  e=5.720E+00  Paramecium bursaria Chlorella virus CZ-2
  7spa-assembly1_A  TM=2.619E-01  e=3.918E+00  Paramecium bursaria Chlorella virus CZ-2